Protein AF-A0A183FAI6-F1 (afdb_monomer)

Radius of gyration: 21.61 Å; Cα contacts (8 Å, |Δi|>4): 195; chains: 1; bounding box: 58×37×48 Å

Foldseek 3Di:
DVQVVLQVLFAGLFDDPQDDDDDVVLCPPDCLVVVLPDDDDDPLCCLANVLPSRNNSSLSSLLQQHGHHDDPPDDDDDDDDPDLLVVVVNCVNPLSNLLSSLVVCLVCVVSSVVRHVRDDVVSNVVSVVVNVCSVCVVVVVLLVLLVLCCQLVVNDSVVSNVVSVVLVVVLVVCVVPHDSVSNSVSCVVNVVVVVVSVVSSVVSLVVVCVVVDCPPPSNVVVCVVVVD

Structure (mmCIF, N/CA/C/O backbone):
data_AF-A0A183FAI6-F1
#
_entry.id   AF-A0A183FAI6-F1
#
loop_
_atom_site.group_PDB
_atom_site.id
_atom_site.type_symbol
_atom_site.label_atom_id
_atom_site.label_alt_id
_atom_site.label_comp_id
_atom_site.label_asym_id
_atom_site.label_entity_id
_atom_site.label_seq_id
_atom_site.pdbx_PDB_ins_code
_atom_site.Cartn_x
_atom_site.Cartn_y
_atom_site.Cartn_z
_atom_site.occupancy
_atom_site.B_iso_or_equiv
_atom_site.auth_seq_id
_atom_site.auth_comp_id
_atom_site.auth_asym_id
_atom_site.auth_atom_id
_atom_site.pdbx_PDB_model_num
ATOM 1 N N . LEU A 1 1 ? 5.530 -10.127 6.103 1.00 56.62 1 LEU A N 1
ATOM 2 C CA . LEU A 1 1 ? 6.103 -9.596 7.363 1.00 56.62 1 LEU A CA 1
ATOM 3 C C . LEU A 1 1 ? 5.261 -8.499 8.030 1.00 56.62 1 LEU A C 1
ATOM 5 O O . LEU A 1 1 ? 5.208 -8.491 9.248 1.00 56.62 1 LEU A O 1
ATOM 9 N N . GLN A 1 2 ? 4.587 -7.610 7.284 1.00 76.31 2 GLN A N 1
ATOM 10 C CA . GLN A 1 2 ? 3.906 -6.430 7.851 1.00 76.31 2 GLN A CA 1
ATOM 11 C C . GLN A 1 2 ? 2.947 -6.727 9.021 1.00 76.31 2 GLN A C 1
ATOM 13 O O . GLN A 1 2 ? 3.097 -6.125 10.075 1.00 76.31 2 GLN A O 1
ATOM 18 N N . LYS A 1 3 ? 2.015 -7.683 8.885 1.00 82.12 3 LYS A N 1
ATOM 19 C CA . LYS A 1 3 ? 1.045 -7.998 9.957 1.00 82.12 3 LYS A CA 1
ATOM 20 C C . LYS A 1 3 ? 1.702 -8.493 11.251 1.00 82.12 3 LYS A C 1
ATOM 22 O O . LYS A 1 3 ? 1.234 -8.170 12.335 1.00 82.12 3 LYS A O 1
ATOM 27 N N . ALA A 1 4 ? 2.797 -9.246 11.140 1.00 83.50 4 ALA A N 1
ATOM 28 C CA . ALA A 1 4 ? 3.558 -9.703 12.301 1.00 83.50 4 ALA A CA 1
ATOM 29 C C . ALA A 1 4 ? 4.261 -8.526 12.996 1.00 83.50 4 ALA A C 1
ATOM 31 O O . ALA A 1 4 ? 4.228 -8.425 14.216 1.00 83.50 4 ALA A O 1
ATOM 32 N N . THR A 1 5 ? 4.838 -7.598 12.225 1.00 85.56 5 THR A N 1
ATOM 33 C CA . THR A 1 5 ? 5.426 -6.362 12.764 1.00 85.56 5 THR A CA 1
ATOM 34 C C . THR A 1 5 ? 4.374 -5.488 13.450 1.00 85.56 5 THR A C 1
ATOM 36 O O . THR A 1 5 ? 4.584 -5.064 14.580 1.00 85.56 5 THR A O 1
ATOM 39 N N . GLU A 1 6 ? 3.224 -5.268 12.811 1.00 87.00 6 GLU A N 1
ATOM 40 C CA . GLU A 1 6 ? 2.093 -4.525 13.383 1.00 87.00 6 GLU A CA 1
ATOM 41 C C . GLU A 1 6 ? 1.623 -5.135 14.710 1.00 87.00 6 GLU A C 1
ATOM 43 O O . GLU A 1 6 ? 1.480 -4.426 15.705 1.00 87.00 6 GLU A O 1
ATOM 48 N N . HIS A 1 7 ? 1.476 -6.462 14.755 1.00 87.19 7 HIS A N 1
ATOM 49 C CA . HIS A 1 7 ? 1.102 -7.180 15.970 1.00 87.19 7 HIS A CA 1
ATOM 50 C C . HIS A 1 7 ? 2.115 -7.004 17.110 1.00 87.19 7 HIS A C 1
ATOM 52 O O . HIS A 1 7 ? 1.710 -6.809 18.255 1.00 87.19 7 HIS A O 1
ATOM 58 N N . MET A 1 8 ? 3.415 -7.034 16.800 1.00 87.19 8 MET A N 1
ATOM 59 C CA . MET A 1 8 ? 4.478 -6.826 17.790 1.00 87.19 8 MET A CA 1
ATOM 60 C C . MET A 1 8 ? 4.512 -5.394 18.337 1.00 87.19 8 MET A C 1
ATOM 62 O O . MET A 1 8 ? 4.866 -5.197 19.495 1.00 87.19 8 MET A O 1
ATOM 66 N N . ILE A 1 9 ? 4.172 -4.396 17.516 1.00 85.81 9 ILE A N 1
ATOM 67 C CA . ILE A 1 9 ? 4.213 -2.975 17.906 1.00 85.81 9 ILE A CA 1
ATOM 68 C C . ILE A 1 9 ? 2.908 -2.542 18.600 1.00 85.81 9 ILE A C 1
ATOM 70 O O . ILE A 1 9 ? 2.916 -1.582 19.371 1.00 85.81 9 ILE A O 1
ATOM 74 N N . GLY A 1 10 ? 1.794 -3.242 18.364 1.00 85.50 10 GLY A N 1
ATOM 75 C CA . GLY A 1 10 ? 0.554 -3.035 19.115 1.00 85.50 10 GLY A CA 1
ATOM 76 C C . GLY A 1 10 ? -0.630 -3.845 18.590 1.00 85.50 10 GLY A C 1
ATOM 77 O O . GLY A 1 10 ? -1.076 -4.810 19.222 1.00 85.50 10 GLY A O 1
ATOM 78 N N . CYS A 1 11 ? -1.135 -3.447 17.422 1.00 90.69 11 CYS A N 1
ATOM 79 C CA . CYS A 1 11 ? -2.347 -3.986 16.808 1.00 90.69 11 CYS A CA 1
ATOM 80 C C . CYS A 1 11 ? -2.163 -4.208 15.309 1.00 90.69 11 CYS A C 1
ATOM 82 O O . CYS A 1 11 ? -1.435 -3.477 14.649 1.00 90.69 11 CYS A O 1
ATOM 84 N N . VAL A 1 12 ? -2.890 -5.173 14.756 1.00 92.12 12 VAL A N 1
ATOM 85 C CA . VAL A 1 12 ? -2.986 -5.370 13.305 1.00 92.12 12 VAL A CA 1
ATOM 86 C C . VAL A 1 12 ? -4.024 -4.411 12.719 1.00 92.12 12 VAL A C 1
ATOM 88 O O . VAL A 1 12 ? -5.124 -4.286 13.253 1.00 92.12 12 VAL A O 1
ATOM 91 N N . MET A 1 13 ? -3.710 -3.766 11.591 1.00 89.50 13 MET A N 1
ATOM 92 C CA . MET A 1 13 ? -4.626 -2.811 10.935 1.00 89.50 13 MET A CA 1
ATOM 93 C C . MET A 1 13 ? -5.709 -3.474 10.077 1.00 89.50 13 MET A C 1
ATOM 95 O O . MET A 1 13 ? -6.649 -2.821 9.628 1.00 89.50 13 MET A O 1
ATOM 99 N N . CYS A 1 14 ? -5.552 -4.762 9.775 1.00 91.62 14 CYS A N 1
ATOM 100 C CA . CYS A 1 14 ? -6.435 -5.491 8.875 1.00 91.62 14 CYS A CA 1
ATOM 101 C C . CYS A 1 14 ? -6.473 -6.990 9.188 1.00 91.62 14 CYS A C 1
ATOM 103 O O . CYS A 1 14 ? -5.520 -7.737 8.914 1.00 91.62 14 CYS A O 1
ATOM 105 N N . SER A 1 15 ? -7.625 -7.436 9.667 1.00 90.25 15 SER A N 1
ATOM 106 C CA . SER A 1 15 ? -8.003 -8.845 9.728 1.00 90.25 15 SER A CA 1
ATOM 107 C C . SER A 1 15 ? -8.460 -9.283 8.333 1.00 90.25 15 SER A C 1
ATOM 109 O O . SER A 1 15 ? -9.269 -8.581 7.736 1.00 90.25 15 SER A O 1
ATOM 111 N N . PRO A 1 16 ? -7.910 -10.358 7.746 1.00 82.62 16 PRO A N 1
ATOM 112 C CA . PRO A 1 16 ? -8.318 -10.789 6.413 1.00 82.62 16 PRO A CA 1
ATOM 113 C C . PRO A 1 16 ? -9.709 -11.441 6.452 1.00 82.62 16 PRO A C 1
ATOM 115 O O . PRO A 1 16 ? -9.944 -12.317 7.286 1.00 82.62 16 PRO A O 1
ATOM 118 N N . GLY A 1 17 ? -10.597 -11.106 5.514 1.00 77.50 17 GLY A N 1
ATOM 119 C CA . GLY A 1 17 ? -11.948 -11.678 5.466 1.00 77.50 17 GLY A CA 1
ATOM 120 C C . GLY A 1 17 ? -12.002 -13.211 5.357 1.00 77.50 17 GLY A C 1
ATOM 121 O O . GLY A 1 17 ? -12.967 -13.828 5.793 1.00 77.50 17 GLY A O 1
ATOM 122 N N . CYS A 1 18 ? -10.952 -13.859 4.837 1.00 82.44 18 CYS A N 1
ATOM 123 C CA . CYS A 1 18 ? -10.914 -15.314 4.653 1.00 82.44 18 CYS A CA 1
ATOM 124 C C . CYS A 1 18 ? -10.751 -16.120 5.953 1.00 82.44 18 CYS A C 1
ATOM 126 O O . CYS A 1 18 ? -11.188 -17.266 6.005 1.00 82.44 18 CYS A O 1
ATOM 128 N N . PHE A 1 19 ? -10.097 -15.564 6.979 1.00 89.56 19 PHE A N 1
ATOM 129 C CA . PHE A 1 19 ? -9.882 -16.264 8.246 1.00 89.56 19 PHE A CA 1
ATOM 130 C C . PHE A 1 19 ? -9.631 -15.279 9.385 1.00 89.56 19 PHE A C 1
ATOM 132 O O . PHE A 1 19 ? -8.504 -14.847 9.625 1.00 89.56 19 PHE A O 1
ATOM 139 N N . SER A 1 20 ? -10.716 -14.907 10.062 1.00 92.69 20 SER A N 1
ATOM 140 C CA . SER A 1 20 ? -10.717 -13.992 11.202 1.00 92.69 20 SER A CA 1
ATOM 141 C C . SER A 1 20 ? -11.815 -14.385 12.186 1.00 92.69 20 SER A C 1
ATOM 143 O O . SER A 1 20 ? -12.906 -14.777 11.773 1.00 92.69 20 SER A O 1
ATOM 145 N N . LEU A 1 21 ? -11.546 -14.259 13.487 1.00 93.25 21 LEU A N 1
ATOM 146 C CA . LEU A 1 21 ? -12.529 -14.485 14.547 1.00 93.25 21 LEU A CA 1
ATOM 147 C C . LEU A 1 21 ? -12.744 -13.185 15.321 1.00 93.25 21 LEU A C 1
ATOM 149 O O . LEU A 1 21 ? -11.807 -12.634 15.894 1.00 93.25 21 LEU A O 1
ATOM 153 N N . PHE A 1 22 ? -13.992 -12.727 15.376 1.00 94.06 22 PHE A N 1
ATOM 154 C CA . PHE A 1 22 ? -14.378 -11.538 16.128 1.00 94.06 22 PHE A CA 1
ATOM 155 C C . PHE A 1 22 ? -15.289 -11.918 17.289 1.00 94.06 22 PHE A C 1
ATOM 157 O O . PHE A 1 22 ? -16.209 -12.723 17.147 1.00 94.06 22 PHE A O 1
ATOM 164 N N . ARG A 1 23 ? -15.067 -11.304 18.452 1.00 95.44 23 ARG A N 1
ATOM 165 C CA . ARG A 1 23 ? -15.976 -11.442 19.591 1.00 95.44 23 ARG A CA 1
ATOM 166 C C . ARG A 1 23 ? -17.258 -10.663 19.299 1.00 95.44 23 ARG A C 1
ATOM 168 O O . ARG A 1 23 ? -17.195 -9.454 19.098 1.00 95.44 23 ARG A O 1
ATOM 175 N N . SER A 1 24 ? -18.416 -11.320 19.365 1.00 95.06 24 SER A N 1
ATOM 176 C CA . SER A 1 24 ? -19.715 -10.682 19.090 1.00 95.06 24 SER A CA 1
ATOM 177 C C . SER A 1 24 ? -19.963 -9.439 19.946 1.00 95.06 24 SER A C 1
ATOM 179 O O . SER A 1 24 ? -20.454 -8.443 19.432 1.00 95.06 24 SER A O 1
ATOM 181 N N . T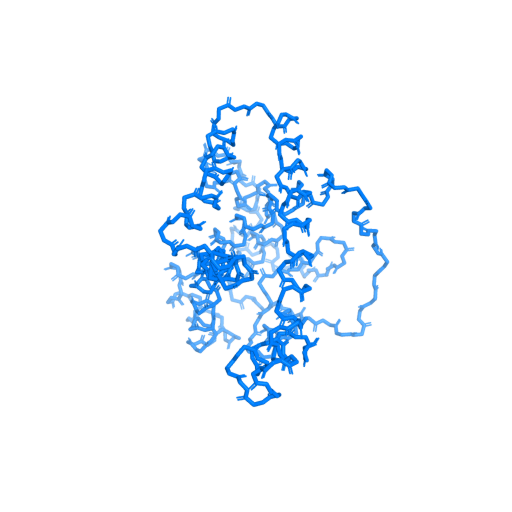YR A 1 25 ? -19.542 -9.456 21.216 1.00 95.44 25 TYR A N 1
ATOM 182 C CA . TYR A 1 25 ? -19.619 -8.289 22.101 1.00 95.44 25 TYR A CA 1
ATOM 183 C C . TYR A 1 25 ? -18.895 -7.056 21.531 1.00 95.44 25 TYR A C 1
ATOM 185 O O . TYR A 1 25 ? -19.442 -5.965 21.579 1.00 95.44 25 TYR A O 1
ATOM 193 N N . ALA A 1 26 ? -17.712 -7.228 20.930 1.00 95.12 26 ALA A N 1
ATOM 194 C CA . ALA A 1 26 ? -16.959 -6.115 20.346 1.00 95.12 26 ALA A CA 1
ATOM 195 C C . ALA A 1 26 ? -17.630 -5.559 19.079 1.00 95.12 26 ALA A C 1
ATOM 197 O O . ALA A 1 26 ? -17.589 -4.360 18.825 1.00 95.12 26 ALA A O 1
ATOM 198 N N . LEU A 1 27 ? -18.290 -6.421 18.297 1.00 95.19 27 LEU A N 1
ATOM 199 C CA . LEU A 1 27 ? -19.069 -5.998 17.128 1.00 95.19 27 LEU A CA 1
ATOM 200 C C . LEU A 1 27 ? -20.352 -5.253 17.527 1.00 95.19 27 LEU A C 1
ATOM 202 O O . LEU A 1 27 ? -20.782 -4.334 16.829 1.00 95.19 27 LEU A O 1
ATOM 206 N N . MET A 1 28 ? -20.965 -5.654 18.643 1.00 94.69 28 MET A N 1
ATOM 207 C CA . MET A 1 28 ? -22.172 -5.034 19.197 1.00 94.69 28 MET A CA 1
ATOM 208 C C . MET A 1 28 ? -21.890 -3.772 20.019 1.00 94.69 28 MET A C 1
ATOM 210 O O . MET A 1 28 ? -22.841 -3.124 20.452 1.00 94.69 28 MET A O 1
ATOM 214 N N . ASP A 1 29 ? -20.620 -3.414 20.216 1.00 93.88 29 ASP A N 1
ATOM 215 C CA . ASP A 1 29 ? -20.245 -2.175 20.884 1.00 93.88 29 ASP A CA 1
ATOM 216 C C . ASP A 1 29 ? -20.754 -0.952 20.102 1.00 93.88 29 ASP A C 1
ATOM 218 O O . ASP A 1 29 ? -21.040 -0.989 18.895 1.00 93.88 29 ASP A O 1
ATOM 222 N N . ASP A 1 30 ? -20.878 0.155 20.819 1.00 90.06 30 ASP A N 1
ATOM 223 C CA . ASP A 1 30 ? -21.485 1.392 20.389 1.00 90.06 30 ASP A CA 1
ATOM 224 C C . ASP A 1 30 ? -20.999 1.808 19.001 1.00 90.06 30 ASP A C 1
ATOM 226 O O . ASP A 1 30 ? -19.823 2.053 18.745 1.00 90.06 30 ASP A O 1
ATOM 230 N N . ASN A 1 31 ? -21.947 1.955 18.082 1.00 88.44 31 ASN A N 1
ATOM 231 C CA . ASN A 1 31 ? -21.715 2.405 16.713 1.00 88.44 31 ASN A CA 1
ATOM 232 C C . ASN A 1 31 ? -20.731 1.574 15.860 1.00 88.44 31 ASN A C 1
ATOM 234 O O . ASN A 1 31 ? -20.489 2.000 14.735 1.00 88.44 31 ASN A O 1
ATOM 238 N N . VAL A 1 32 ? -20.202 0.423 16.301 1.00 94.81 32 VAL A N 1
ATOM 239 C CA . VAL A 1 32 ? -19.304 -0.401 15.461 1.00 94.81 32 VAL A CA 1
ATOM 240 C C . VAL A 1 32 ? -20.080 -0.950 14.270 1.00 94.81 32 VAL A C 1
ATOM 242 O O . VAL A 1 32 ? -19.895 -0.496 13.143 1.00 94.81 32 VAL A O 1
ATOM 245 N N . THR A 1 33 ? -21.037 -1.847 14.519 1.00 94.31 33 THR A N 1
ATOM 246 C CA . THR A 1 33 ? -21.850 -2.433 13.440 1.00 94.31 33 THR A CA 1
ATOM 247 C C . THR A 1 33 ? -22.696 -1.375 12.724 1.00 94.31 33 THR A C 1
ATOM 249 O O . THR A 1 33 ? -22.877 -1.450 11.514 1.00 94.31 33 THR A O 1
ATOM 252 N N . ARG A 1 34 ? -23.170 -0.341 13.439 1.00 93.94 34 ARG A N 1
ATOM 253 C CA . ARG A 1 34 ? -23.965 0.745 12.838 1.00 93.94 34 ARG A CA 1
ATOM 254 C C . ARG A 1 34 ? -23.175 1.526 11.785 1.00 93.94 34 ARG A C 1
ATOM 256 O O . ARG A 1 34 ? -23.722 1.772 10.721 1.00 93.94 34 ARG A O 1
ATOM 263 N N . LYS A 1 35 ? -21.923 1.907 12.076 1.00 93.62 35 LYS A N 1
ATOM 264 C CA . LYS A 1 35 ? -21.054 2.607 11.115 1.00 93.62 35 LYS A CA 1
ATOM 265 C C . LYS A 1 35 ? -20.540 1.680 10.022 1.00 93.62 35 LYS A C 1
ATOM 267 O O . LYS A 1 35 ? -20.396 2.106 8.885 1.00 93.62 35 LYS A O 1
ATOM 272 N N . TYR A 1 36 ? -20.261 0.424 10.363 1.00 94.81 36 TYR A N 1
ATOM 273 C CA . TYR A 1 36 ? -19.858 -0.575 9.380 1.00 94.81 36 TYR A CA 1
ATOM 274 C C . TYR A 1 36 ? -20.951 -0.811 8.326 1.00 94.81 36 TYR A C 1
ATOM 276 O O . TYR A 1 36 ? -20.644 -0.935 7.149 1.00 94.81 36 TYR A O 1
ATOM 284 N N . ALA A 1 37 ? -22.223 -0.805 8.738 1.00 94.12 37 ALA A N 1
ATOM 285 C CA . ALA A 1 37 ? -23.380 -0.959 7.856 1.00 94.12 37 ALA A CA 1
ATOM 286 C C . ALA A 1 37 ? -23.871 0.358 7.216 1.00 94.12 37 ALA A C 1
ATOM 288 O O . ALA A 1 37 ? -24.936 0.370 6.590 1.00 94.12 37 ALA A O 1
ATOM 289 N N . SER A 1 38 ? -23.146 1.468 7.391 1.00 94.25 38 SER A N 1
ATOM 290 C CA . SER A 1 38 ? -23.464 2.726 6.711 1.00 94.25 38 SER A CA 1
ATOM 291 C C . SER A 1 38 ? -23.343 2.562 5.199 1.00 94.25 38 SER A C 1
ATOM 293 O O . SER A 1 38 ? -22.467 1.857 4.705 1.00 94.25 38 SER A O 1
ATOM 295 N N . LYS A 1 39 ? -24.218 3.237 4.454 1.00 94.44 39 LYS A N 1
ATOM 296 C CA . LYS A 1 39 ? -24.116 3.284 2.995 1.00 94.44 39 LYS A CA 1
ATOM 297 C C . LYS A 1 39 ? -23.029 4.269 2.586 1.00 94.44 39 LYS A C 1
ATOM 299 O O . LYS A 1 39 ? -22.906 5.324 3.201 1.00 94.44 39 LYS A O 1
ATOM 304 N N . SER A 1 40 ? -22.293 3.929 1.535 1.00 95.19 40 SER A N 1
ATOM 305 C CA . SER A 1 40 ? -21.335 4.833 0.908 1.00 95.19 40 SER A CA 1
ATOM 306 C C . SER A 1 40 ? -22.064 5.961 0.184 1.00 95.19 40 SER A C 1
ATOM 308 O O . SER A 1 40 ? -22.832 5.702 -0.747 1.00 95.19 40 SER A O 1
ATOM 310 N N . GLU A 1 41 ? -21.831 7.205 0.595 1.00 94.38 41 GLU A N 1
ATOM 311 C CA . GLU A 1 41 ? -22.431 8.386 -0.037 1.00 94.38 41 GLU A CA 1
ATOM 312 C C . GLU A 1 41 ? -21.353 9.278 -0.658 1.00 94.38 41 GLU A C 1
ATOM 314 O O . GLU A 1 41 ? -21.520 9.767 -1.780 1.00 94.38 41 GLU A O 1
ATOM 319 N N . GLU A 1 42 ? -20.209 9.419 0.012 1.00 94.12 42 GLU A N 1
ATOM 320 C CA . GLU A 1 42 ? -19.079 10.213 -0.458 1.00 94.12 42 GLU A CA 1
ATOM 321 C C . GLU A 1 42 ? -17.999 9.361 -1.148 1.00 94.12 42 GLU A C 1
ATOM 323 O O . GLU A 1 42 ? -17.850 8.174 -0.856 1.00 94.12 42 GLU A O 1
ATOM 328 N N . PRO A 1 43 ? -17.162 9.946 -2.032 1.00 91.12 43 PRO A N 1
ATOM 329 C CA . PRO A 1 43 ? -16.086 9.219 -2.714 1.00 91.12 43 PRO A CA 1
ATOM 330 C C . PRO A 1 43 ? -15.128 8.460 -1.784 1.00 91.12 43 PRO A C 1
ATOM 332 O O . PRO A 1 43 ? -14.620 7.402 -2.157 1.00 91.12 43 PRO A O 1
ATOM 335 N N . LEU A 1 44 ? -14.866 8.996 -0.586 1.00 91.12 44 LEU A N 1
ATOM 336 C CA . LEU A 1 44 ? -14.013 8.344 0.407 1.00 91.12 44 LEU A CA 1
ATOM 337 C C . LEU A 1 44 ? -14.680 7.091 0.989 1.00 91.12 44 LEU A C 1
ATOM 339 O O . LEU A 1 44 ? -13.996 6.089 1.196 1.00 91.12 44 LEU A O 1
ATOM 343 N N . ASP A 1 45 ? -16.000 7.120 1.172 1.00 93.31 45 ASP A N 1
ATOM 344 C CA . ASP A 1 45 ? -16.772 5.994 1.695 1.00 93.31 45 ASP A CA 1
ATOM 345 C C . ASP A 1 45 ? -16.683 4.799 0.748 1.00 93.31 45 ASP A C 1
ATOM 347 O O . ASP A 1 45 ? -16.391 3.693 1.183 1.00 93.31 45 ASP A O 1
ATOM 351 N N . TYR A 1 46 ? -16.790 5.011 -0.567 1.00 93.25 46 TYR A N 1
ATOM 352 C CA . TYR A 1 46 ? -16.618 3.923 -1.540 1.00 93.25 46 TYR A CA 1
ATOM 353 C C . TYR A 1 46 ? -15.229 3.267 -1.454 1.00 93.25 46 TYR A C 1
ATOM 355 O O . TYR A 1 46 ? -15.076 2.069 -1.693 1.00 93.25 46 TYR A O 1
ATOM 363 N N . ILE A 1 47 ? -14.189 4.034 -1.110 1.00 93.38 47 ILE A N 1
ATOM 364 C CA . ILE A 1 47 ? -12.831 3.502 -0.931 1.00 93.38 47 ILE A CA 1
ATOM 365 C C . ILE A 1 47 ? -12.711 2.743 0.396 1.00 93.38 47 ILE A C 1
ATOM 367 O O . ILE A 1 47 ? -12.028 1.719 0.466 1.00 93.38 47 ILE A O 1
ATOM 371 N N . GLN A 1 48 ? -13.331 3.250 1.458 1.00 91.69 48 GLN A N 1
ATOM 372 C CA . GLN A 1 48 ? -13.165 2.716 2.804 1.00 91.69 48 GLN A CA 1
ATOM 373 C C . GLN A 1 48 ? -14.154 1.589 3.115 1.00 91.69 48 GLN A C 1
ATOM 375 O O . GLN A 1 48 ? -13.724 0.532 3.571 1.00 91.69 48 GLN A O 1
ATOM 380 N N . TYR A 1 49 ? -15.442 1.801 2.856 1.00 93.31 49 TYR A N 1
ATOM 381 C CA . TYR A 1 49 ? -16.542 0.915 3.234 1.00 93.31 49 TYR A CA 1
ATOM 382 C C . TYR A 1 49 ? -16.703 -0.222 2.226 1.00 93.31 49 TYR A C 1
ATOM 384 O O . TYR A 1 49 ? -16.780 -1.370 2.642 1.00 93.31 49 TYR A O 1
ATOM 392 N N . ASP A 1 50 ? -16.663 0.072 0.920 1.00 91.38 50 ASP A N 1
ATOM 393 C CA . ASP A 1 50 ? -16.944 -0.940 -0.114 1.00 91.38 50 ASP A CA 1
ATOM 394 C C . ASP A 1 50 ? -15.693 -1.660 -0.632 1.00 91.38 50 ASP A C 1
ATOM 396 O O . ASP A 1 50 ? -15.730 -2.841 -0.966 1.00 91.38 50 ASP A O 1
ATOM 400 N N . GLN A 1 51 ? -14.568 -0.952 -0.777 1.00 91.19 51 GLN A N 1
ATOM 401 C CA . GLN A 1 51 ? -13.325 -1.550 -1.292 1.00 91.19 51 GLN A CA 1
ATOM 402 C C . GLN A 1 51 ? -12.405 -2.095 -0.195 1.00 91.19 51 GLN A C 1
ATOM 404 O O . GLN A 1 51 ? -11.425 -2.787 -0.500 1.00 91.19 51 GLN A O 1
ATOM 409 N N . GLY A 1 52 ? -12.681 -1.737 1.056 1.00 90.75 52 GLY A N 1
ATOM 410 C CA . GLY A 1 52 ? -11.813 -1.961 2.198 1.00 90.75 52 GLY A CA 1
ATOM 411 C C . GLY A 1 52 ? -12.552 -2.404 3.447 1.00 90.75 52 GLY A C 1
ATOM 412 O O . GLY A 1 52 ? -12.066 -2.077 4.530 1.00 90.75 52 GLY A O 1
ATOM 413 N N . GLU A 1 53 ? -13.670 -3.128 3.322 1.00 93.00 53 GLU A N 1
ATOM 414 C CA . GLU A 1 53 ? -14.571 -3.416 4.442 1.00 93.00 53 GLU A CA 1
ATOM 415 C C . GLU A 1 53 ? -13.844 -4.060 5.636 1.00 93.00 53 GLU A C 1
ATOM 417 O O . GLU A 1 53 ? -14.039 -3.660 6.783 1.00 93.00 53 GLU A O 1
ATOM 422 N N . ASP A 1 54 ? -12.915 -4.978 5.362 1.00 92.94 54 ASP A N 1
ATOM 423 C CA . ASP A 1 54 ? -12.073 -5.645 6.361 1.00 92.94 54 ASP A CA 1
ATOM 424 C C . ASP A 1 54 ? -11.246 -4.650 7.190 1.00 92.94 54 ASP A C 1
ATOM 426 O O . ASP A 1 54 ? -11.150 -4.739 8.419 1.00 92.94 54 ASP A O 1
ATOM 430 N N . ARG A 1 55 ? -10.619 -3.684 6.504 1.00 93.81 55 ARG A N 1
ATOM 431 C CA . ARG A 1 55 ? -9.824 -2.626 7.139 1.00 93.81 55 ARG A CA 1
ATOM 432 C C . ARG A 1 55 ? -10.727 -1.674 7.893 1.00 93.81 55 ARG A C 1
ATOM 434 O O . ARG A 1 55 ? -10.387 -1.296 9.006 1.00 93.81 55 ARG A O 1
ATOM 441 N N . TRP A 1 56 ? -11.868 -1.322 7.308 1.00 94.75 56 TRP A N 1
ATOM 442 C CA . TRP A 1 56 ? -12.823 -0.417 7.927 1.00 94.75 56 TRP A CA 1
ATOM 443 C C . TRP A 1 56 ? -13.330 -0.955 9.262 1.00 94.75 56 TRP A C 1
ATOM 445 O O . TRP A 1 56 ? -13.253 -0.258 10.274 1.00 94.75 56 TRP A O 1
ATOM 455 N N . LEU A 1 57 ? -13.744 -2.224 9.297 1.00 95.44 57 LEU A N 1
ATOM 456 C CA . LEU A 1 57 ? -14.164 -2.874 10.533 1.00 95.44 57 LEU A CA 1
ATOM 457 C C . LEU A 1 57 ? -13.048 -2.872 11.584 1.00 95.44 57 LEU A C 1
ATOM 459 O O . LEU A 1 57 ? -13.297 -2.562 12.749 1.00 95.44 57 LEU A O 1
ATOM 463 N N . CYS A 1 58 ? -11.811 -3.176 11.183 1.00 95.06 58 CYS A N 1
ATOM 464 C CA . CYS A 1 58 ? -10.674 -3.135 12.100 1.00 95.06 58 CYS A CA 1
ATOM 465 C C . CYS A 1 58 ? -10.441 -1.718 12.633 1.00 95.06 58 CYS A C 1
ATOM 467 O O . CYS A 1 58 ? -10.328 -1.553 13.842 1.00 95.06 58 CYS A O 1
ATOM 469 N N . THR A 1 59 ? -10.448 -0.692 11.781 1.00 95.00 59 THR A N 1
ATOM 470 C CA . THR A 1 59 ? -10.311 0.714 12.195 1.00 95.00 59 THR A CA 1
ATOM 471 C C . THR A 1 59 ? -11.361 1.098 13.239 1.00 95.00 59 THR A C 1
ATOM 473 O O . THR A 1 59 ? -11.007 1.658 14.277 1.00 95.00 59 THR A O 1
ATOM 476 N N . LEU A 1 60 ? -12.629 0.723 13.029 1.00 95.56 60 LEU A N 1
ATOM 477 C CA . LEU A 1 60 ? -13.712 0.968 13.989 1.00 95.56 60 LEU A CA 1
ATOM 478 C C . LEU A 1 60 ? -13.472 0.279 15.339 1.00 95.56 60 LEU A C 1
ATOM 480 O O . LEU A 1 60 ? -13.698 0.880 16.389 1.00 95.56 60 LEU A O 1
ATOM 484 N N . LEU A 1 61 ? -12.994 -0.968 15.325 1.00 95.81 61 LEU A N 1
ATOM 485 C CA . LEU A 1 61 ? -12.651 -1.709 16.541 1.00 95.81 61 LEU A CA 1
ATOM 486 C C . LEU A 1 61 ? -11.472 -1.063 17.283 1.00 95.81 61 LEU A C 1
ATOM 488 O O . LEU A 1 61 ? -11.536 -0.895 18.502 1.00 95.81 61 LEU A O 1
ATOM 492 N N . LEU A 1 62 ? -10.431 -0.638 16.560 1.00 94.94 62 LEU A N 1
ATOM 493 C CA . LEU A 1 62 ? -9.277 0.049 17.145 1.00 94.94 62 LEU A CA 1
ATOM 494 C C . LEU A 1 62 ? -9.688 1.383 17.789 1.00 94.94 62 LEU A C 1
ATOM 496 O O . LEU A 1 62 ? -9.266 1.664 18.913 1.00 94.94 62 LEU A O 1
ATOM 500 N N . GLN A 1 63 ? -10.558 2.159 17.128 1.00 94.50 63 GLN A N 1
ATOM 501 C CA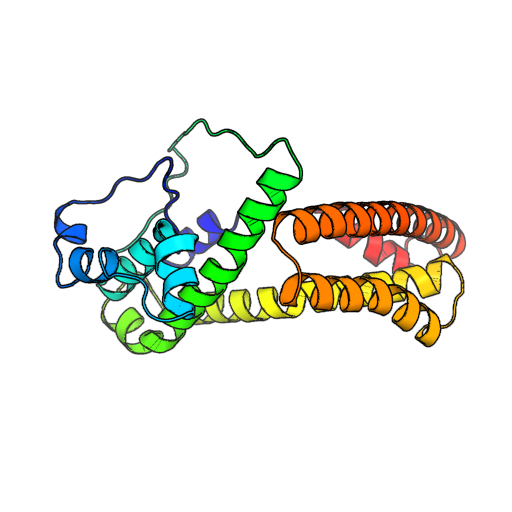 . GLN A 1 63 ? -11.145 3.408 17.644 1.00 94.50 63 GLN A CA 1
ATOM 502 C C . GLN A 1 63 ? -12.036 3.200 18.878 1.00 94.50 63 GLN A C 1
ATOM 504 O O . GLN A 1 63 ? -12.261 4.141 19.640 1.00 94.50 63 GLN A O 1
ATOM 509 N N . ARG A 1 64 ? -12.530 1.976 19.096 1.00 94.62 64 ARG A N 1
ATOM 510 C CA . ARG A 1 64 ? -13.311 1.583 20.279 1.00 94.62 64 ARG A CA 1
ATOM 511 C C . ARG A 1 64 ? -12.483 0.976 21.40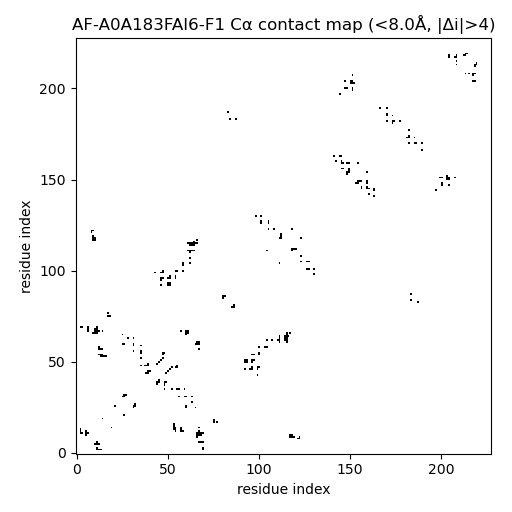5 1.00 94.62 64 ARG A C 1
ATOM 513 O O . ARG A 1 64 ? -13.040 0.640 22.441 1.00 94.62 64 ARG A O 1
ATOM 520 N N . GLY A 1 65 ? -11.167 0.876 21.235 1.00 94.88 65 GLY A N 1
ATOM 521 C CA . GLY A 1 65 ? -10.274 0.347 22.266 1.00 94.88 65 GLY A CA 1
ATOM 522 C C . GLY A 1 65 ? -10.006 -1.153 22.165 1.00 94.88 65 GLY A C 1
ATOM 523 O O . GLY A 1 65 ? -9.302 -1.700 23.008 1.00 94.88 65 GLY A O 1
ATOM 524 N N . TYR A 1 66 ? -10.519 -1.836 21.138 1.00 95.44 66 TYR A N 1
ATOM 525 C CA . TYR A 1 66 ? -10.258 -3.260 20.957 1.00 95.44 66 TYR A CA 1
ATOM 526 C C . TYR A 1 66 ? -8.898 -3.508 20.314 1.00 95.44 66 TYR A C 1
ATOM 528 O O . TYR A 1 66 ? -8.441 -2.761 19.446 1.00 95.44 66 TYR A O 1
ATOM 536 N N . ARG A 1 67 ? -8.264 -4.608 20.716 1.00 93.94 67 ARG A N 1
ATOM 537 C CA . ARG A 1 67 ? -7.028 -5.102 20.114 1.00 93.94 67 ARG A CA 1
ATOM 538 C C . ARG A 1 67 ? -7.345 -6.099 19.006 1.00 93.94 67 ARG A C 1
ATOM 540 O O . ARG A 1 67 ? -8.175 -6.987 19.188 1.00 93.94 67 ARG A O 1
ATOM 547 N N . VAL A 1 68 ? -6.645 -5.972 17.884 1.00 94.06 68 VAL A N 1
ATOM 548 C CA . VAL A 1 68 ? -6.670 -6.946 16.787 1.00 94.06 68 VAL A CA 1
ATOM 549 C C . VAL A 1 68 ? -5.314 -7.640 16.732 1.00 94.06 68 VAL A C 1
ATOM 551 O O . VAL A 1 68 ? -4.275 -6.979 16.639 1.00 94.06 68 VAL A O 1
ATOM 554 N N . GLU A 1 69 ? -5.316 -8.969 16.803 1.00 91.69 69 GLU A N 1
ATOM 555 C CA . GLU A 1 69 ? -4.107 -9.780 16.953 1.00 91.69 69 GLU A CA 1
ATOM 556 C C . GLU A 1 69 ? -3.845 -10.682 15.746 1.00 91.69 69 GLU A C 1
ATOM 558 O O . GLU A 1 69 ? -4.766 -11.168 15.093 1.00 91.69 69 GLU A O 1
ATOM 563 N N . TYR A 1 70 ? -2.563 -10.919 15.467 1.00 91.94 70 TYR A N 1
ATOM 564 C CA . TYR A 1 70 ? -2.122 -11.894 14.478 1.00 91.94 70 TYR A CA 1
ATOM 565 C C . TYR A 1 70 ? -1.781 -13.210 15.184 1.00 91.94 70 TYR A C 1
ATOM 567 O O . TYR A 1 70 ? -0.912 -13.234 16.052 1.00 91.94 70 TYR A O 1
ATOM 575 N N . CYS A 1 71 ? -2.420 -14.310 14.783 1.00 90.50 71 CYS A N 1
ATOM 576 C CA . CYS A 1 71 ? -2.102 -15.644 15.287 1.00 90.50 71 CYS A CA 1
ATOM 577 C C . CYS A 1 71 ? -1.235 -16.402 14.274 1.00 90.50 71 CYS A C 1
ATOM 579 O O . CYS A 1 71 ? -1.710 -16.804 13.215 1.00 90.50 71 CYS A O 1
ATOM 581 N N . ALA A 1 72 ? 0.040 -16.628 14.600 1.00 88.81 72 ALA A N 1
ATOM 582 C CA . ALA A 1 72 ? 0.962 -17.344 13.713 1.00 88.81 72 ALA A CA 1
ATOM 583 C C . ALA A 1 72 ? 0.632 -18.840 13.552 1.00 88.81 72 ALA A C 1
ATOM 585 O O . ALA A 1 72 ? 1.049 -19.438 12.570 1.00 88.81 72 ALA A O 1
ATOM 586 N N . ALA A 1 73 ? -0.107 -19.428 14.499 1.00 90.50 73 ALA A N 1
ATOM 587 C CA . ALA A 1 73 ? -0.557 -20.822 14.453 1.00 90.50 73 ALA A CA 1
ATOM 588 C C . ALA A 1 73 ? -1.880 -21.007 13.682 1.00 90.50 73 ALA A C 1
ATOM 590 O O . ALA A 1 73 ? -2.458 -22.090 13.695 1.00 90.50 73 ALA A O 1
ATOM 591 N N . SER A 1 74 ? -2.411 -19.933 13.095 1.00 88.06 74 SER A N 1
ATOM 592 C CA . SER A 1 74 ? -3.673 -19.954 12.364 1.00 88.06 74 SER A CA 1
ATOM 593 C C . SER A 1 74 ? -3.400 -20.201 10.877 1.00 88.06 74 SER A C 1
ATOM 595 O O . SER A 1 74 ? -2.692 -19.424 10.240 1.00 88.06 74 SER A O 1
ATOM 597 N N . ASP A 1 75 ? -3.962 -21.285 10.335 1.00 87.62 75 ASP A N 1
ATOM 598 C CA . ASP A 1 75 ? -3.752 -21.712 8.950 1.00 87.62 75 ASP A CA 1
ATOM 599 C C . ASP A 1 75 ? -5.037 -21.583 8.127 1.00 87.62 75 ASP A C 1
ATOM 601 O O . ASP A 1 75 ? -6.112 -22.014 8.545 1.00 87.62 75 ASP A O 1
ATOM 605 N N . ALA A 1 76 ? -4.917 -21.018 6.925 1.00 89.06 76 ALA A N 1
ATOM 606 C CA . ALA A 1 76 ? -6.010 -20.915 5.966 1.00 89.06 76 ALA A CA 1
ATOM 607 C C . ALA A 1 76 ? -5.507 -21.150 4.539 1.00 89.06 76 ALA A C 1
ATOM 609 O O . ALA A 1 76 ? -4.501 -20.576 4.117 1.00 89.06 76 ALA A O 1
ATOM 610 N N . LEU A 1 77 ? -6.242 -21.958 3.776 1.00 89.69 77 LEU A N 1
ATOM 611 C CA . LEU A 1 77 ? -6.007 -22.132 2.347 1.00 89.69 77 LEU A CA 1
ATOM 612 C C . LEU A 1 77 ? -6.742 -21.030 1.578 1.00 89.69 77 LEU A C 1
ATOM 614 O O . LEU A 1 77 ? -7.959 -20.895 1.689 1.00 89.69 77 LEU A O 1
ATOM 618 N N . THR A 1 78 ? -6.008 -20.256 0.783 1.00 89.25 78 THR A N 1
ATOM 619 C CA . THR A 1 78 ? -6.576 -19.230 -0.101 1.00 89.25 78 THR A CA 1
ATOM 620 C C . THR A 1 78 ? -5.936 -19.316 -1.479 1.00 89.25 78 THR A C 1
ATOM 622 O O . THR A 1 78 ? -4.798 -19.765 -1.613 1.00 89.25 78 THR A O 1
ATOM 625 N N . PHE A 1 79 ? -6.670 -18.889 -2.505 1.00 89.19 79 PHE A N 1
ATOM 626 C CA . PHE A 1 79 ? -6.175 -18.857 -3.877 1.00 89.19 79 PHE A CA 1
ATOM 627 C C . PHE A 1 79 ? -5.609 -17.473 -4.187 1.00 89.19 79 PHE A C 1
ATOM 629 O O . PHE A 1 79 ? -6.288 -16.455 -4.020 1.00 89.19 79 PHE A O 1
ATOM 636 N N . ALA A 1 80 ? -4.347 -17.434 -4.607 1.00 90.06 80 ALA A N 1
ATOM 637 C CA . ALA A 1 80 ? -3.732 -16.215 -5.107 1.00 90.06 80 ALA A CA 1
ATOM 638 C C . ALA A 1 80 ? -4.255 -15.912 -6.523 1.00 90.06 80 ALA A C 1
ATOM 640 O O . ALA A 1 80 ? -4.574 -16.845 -7.256 1.00 90.06 80 ALA A O 1
ATOM 641 N N . PRO A 1 81 ? -4.338 -14.632 -6.926 1.00 92.69 81 PRO A N 1
ATOM 642 C CA . PRO A 1 81 ? -4.696 -14.291 -8.297 1.00 92.69 81 PRO A CA 1
ATOM 643 C C . PRO A 1 81 ? -3.667 -14.876 -9.273 1.00 92.69 81 PRO A C 1
ATOM 645 O O . PRO A 1 81 ? -2.472 -14.605 -9.145 1.00 92.69 81 PRO A O 1
ATOM 648 N N . GLU A 1 82 ? -4.138 -15.644 -10.253 1.00 93.50 82 GLU A N 1
ATOM 649 C CA . GLU A 1 82 ? -3.286 -16.272 -11.276 1.00 93.50 82 GLU A CA 1
ATOM 650 C C . GLU A 1 82 ? -3.173 -15.398 -12.535 1.00 93.50 82 GLU A C 1
ATOM 652 O O . GLU A 1 82 ? -2.164 -15.418 -13.240 1.00 93.50 82 GLU A O 1
ATOM 657 N N . GLY A 1 83 ? -4.199 -14.585 -12.808 1.00 92.81 83 GLY A N 1
ATOM 658 C CA . GLY A 1 83 ? -4.245 -13.673 -13.948 1.00 92.81 83 GLY A CA 1
ATOM 659 C C . GLY A 1 83 ? -3.869 -12.232 -13.597 1.00 92.81 83 GLY A C 1
ATOM 660 O O . GLY A 1 83 ? -4.168 -11.728 -12.511 1.00 92.81 83 GLY A O 1
ATOM 661 N N . PHE A 1 84 ? -3.303 -11.505 -14.570 1.00 90.62 84 PHE A N 1
ATOM 662 C CA . PHE A 1 84 ? -2.965 -10.085 -14.400 1.00 90.62 84 PHE A CA 1
ATOM 663 C C . PHE A 1 84 ? -4.182 -9.234 -14.013 1.00 90.62 84 PHE A C 1
ATOM 665 O O . PHE A 1 84 ? -4.076 -8.359 -13.160 1.00 90.62 84 PHE A O 1
ATOM 672 N N . ASN A 1 85 ? -5.345 -9.483 -14.623 1.00 92.06 85 ASN A N 1
ATOM 673 C CA . ASN A 1 85 ? -6.545 -8.678 -14.377 1.00 92.06 85 ASN A CA 1
ATOM 674 C C . ASN A 1 85 ? -7.032 -8.794 -12.932 1.00 92.06 85 ASN A C 1
ATOM 676 O O . ASN A 1 85 ? -7.362 -7.785 -12.309 1.00 92.06 85 ASN A O 1
ATOM 680 N N . GLU A 1 86 ? -7.055 -10.010 -12.390 1.00 92.12 86 GLU A N 1
ATOM 681 C CA . GLU A 1 86 ? -7.437 -10.257 -10.999 1.00 92.12 86 GLU A CA 1
ATOM 682 C C . GLU A 1 86 ? -6.438 -9.612 -10.043 1.00 92.12 86 GLU A C 1
ATOM 684 O O . GLU A 1 86 ? -6.831 -8.872 -9.138 1.00 92.12 86 GLU A O 1
ATOM 689 N N . PHE A 1 87 ? -5.143 -9.816 -10.302 1.00 92.56 87 PHE A N 1
ATOM 690 C CA . PHE A 1 87 ? -4.069 -9.214 -9.524 1.00 92.56 87 PHE A CA 1
ATOM 691 C C . PHE A 1 87 ? -4.164 -7.682 -9.511 1.00 92.56 87 PHE A C 1
ATOM 693 O O . PHE A 1 87 ? -4.138 -7.055 -8.449 1.00 92.56 87 PHE A O 1
ATOM 700 N N . PHE A 1 88 ? -4.324 -7.061 -10.680 1.00 91.81 88 PHE A N 1
ATOM 701 C CA . PHE A 1 88 ? -4.393 -5.610 -10.801 1.00 91.81 88 PHE A CA 1
ATOM 702 C C . PHE A 1 88 ? -5.634 -5.045 -10.100 1.00 91.81 88 PHE A C 1
ATOM 704 O O . PHE A 1 88 ? -5.531 -4.091 -9.326 1.00 91.81 88 PHE A O 1
ATOM 711 N N . ASN A 1 89 ? -6.802 -5.664 -10.294 1.00 91.88 89 ASN A N 1
ATOM 712 C CA . ASN A 1 89 ? -8.035 -5.253 -9.621 1.00 91.88 89 ASN A CA 1
ATOM 713 C C . ASN A 1 89 ? -7.952 -5.411 -8.097 1.00 91.88 89 ASN A C 1
ATOM 715 O O . ASN A 1 89 ? -8.474 -4.567 -7.366 1.00 91.88 89 ASN A O 1
ATOM 719 N N . GLN A 1 90 ? -7.273 -6.449 -7.600 1.00 91.75 90 GLN A N 1
ATOM 720 C CA . GLN A 1 90 ? -7.012 -6.614 -6.171 1.00 91.75 90 GLN A CA 1
ATOM 721 C C . GLN A 1 90 ? -6.195 -5.434 -5.626 1.00 91.75 90 GLN A C 1
ATOM 723 O O . GLN A 1 90 ? -6.599 -4.791 -4.655 1.00 91.75 90 GLN A O 1
ATOM 728 N N . ARG A 1 91 ? -5.085 -5.080 -6.286 1.00 91.81 91 ARG A N 1
ATOM 729 C CA . ARG A 1 91 ? -4.236 -3.946 -5.879 1.00 91.81 91 ARG A CA 1
ATOM 730 C C . ARG A 1 91 ? -4.969 -2.609 -5.956 1.00 91.81 91 ARG A C 1
ATOM 732 O O . ARG A 1 91 ? -4.814 -1.792 -5.048 1.00 91.81 91 ARG A O 1
ATOM 739 N N . ARG A 1 92 ? -5.817 -2.426 -6.974 1.00 90.19 92 ARG A N 1
ATOM 740 C CA . ARG A 1 92 ? -6.647 -1.226 -7.154 1.00 90.19 92 ARG A CA 1
ATOM 741 C C . ARG A 1 92 ? -7.599 -0.981 -5.983 1.00 90.19 92 ARG A C 1
ATOM 743 O O . ARG A 1 92 ? -7.855 0.172 -5.676 1.00 90.19 92 ARG A O 1
ATOM 750 N N . ARG A 1 93 ? -8.096 -2.029 -5.318 1.00 91.94 93 ARG A N 1
ATOM 751 C CA . ARG A 1 93 ? -8.945 -1.898 -4.117 1.00 91.94 93 ARG A CA 1
ATOM 752 C C . ARG A 1 93 ? -8.124 -1.737 -2.841 1.00 91.94 93 ARG A C 1
ATOM 754 O O . ARG A 1 93 ? -8.434 -0.926 -1.971 1.00 91.94 93 ARG A O 1
ATOM 761 N N . TRP A 1 94 ? -7.062 -2.527 -2.708 1.00 91.19 94 TRP A N 1
ATOM 762 C CA . TRP A 1 94 ? -6.338 -2.645 -1.443 1.00 91.19 94 TRP A CA 1
ATOM 763 C C . TRP A 1 94 ? -5.455 -1.446 -1.125 1.00 91.19 94 TRP A C 1
ATOM 765 O O . TRP A 1 94 ? -5.355 -1.063 0.039 1.00 91.19 94 TRP A O 1
ATOM 775 N N . ILE A 1 95 ? -4.792 -0.863 -2.124 1.00 92.88 95 ILE A N 1
ATOM 776 C CA . ILE A 1 95 ? -3.866 0.248 -1.878 1.00 92.88 95 ILE A CA 1
ATOM 777 C C . ILE A 1 95 ? -4.635 1.502 -1.427 1.00 92.88 95 ILE A C 1
ATOM 779 O O . ILE A 1 95 ? -4.313 2.016 -0.351 1.00 92.88 95 ILE A O 1
ATOM 783 N N . PRO A 1 96 ? -5.683 1.962 -2.143 1.00 93.44 96 PRO A N 1
ATOM 784 C CA . PRO A 1 96 ? -6.439 3.140 -1.722 1.00 93.44 96 PRO A CA 1
ATOM 785 C C . PRO A 1 96 ? -7.126 2.952 -0.367 1.00 93.44 96 PRO A C 1
ATOM 787 O O . PRO A 1 96 ? -7.025 3.831 0.485 1.00 93.44 96 PRO A O 1
ATOM 790 N N . SER A 1 97 ? -7.741 1.789 -0.117 1.00 93.62 97 SER A N 1
ATOM 791 C CA . SER A 1 97 ? -8.383 1.509 1.177 1.00 93.62 97 SER A CA 1
ATOM 792 C C . SER A 1 97 ? -7.392 1.473 2.341 1.00 93.62 97 SER A C 1
ATOM 794 O O . SER A 1 97 ? -7.733 1.894 3.445 1.00 93.62 97 SER A O 1
ATOM 796 N N . THR A 1 98 ? -6.155 1.016 2.115 1.00 93.75 98 THR A N 1
ATOM 797 C CA . THR A 1 98 ? -5.088 1.079 3.126 1.00 93.75 98 THR A CA 1
ATOM 798 C C . THR A 1 98 ? -4.762 2.527 3.479 1.00 93.75 98 THR A C 1
ATOM 800 O O . THR A 1 98 ? -4.751 2.878 4.654 1.00 93.75 98 THR A O 1
ATOM 803 N N . ILE A 1 99 ? -4.547 3.377 2.470 1.00 94.69 99 ILE A N 1
ATOM 804 C CA . ILE A 1 99 ? -4.228 4.796 2.674 1.00 94.69 99 ILE A CA 1
ATOM 805 C C . ILE A 1 99 ? -5.377 5.511 3.395 1.00 94.69 99 ILE A C 1
ATOM 807 O O . ILE A 1 99 ? -5.131 6.201 4.382 1.00 94.69 99 ILE A O 1
ATOM 811 N N . ALA A 1 100 ? -6.621 5.306 2.952 1.00 95.00 100 ALA A N 1
ATOM 812 C CA . ALA A 1 100 ? -7.804 5.918 3.554 1.00 95.00 100 ALA A CA 1
ATOM 813 C C . ALA A 1 100 ? -7.947 5.561 5.044 1.00 95.00 100 ALA A C 1
ATOM 815 O O . ALA A 1 100 ? -8.077 6.454 5.877 1.00 95.00 100 ALA A O 1
ATOM 816 N N . ASN A 1 101 ? -7.833 4.274 5.392 1.00 94.75 101 ASN A N 1
ATOM 817 C CA . ASN A 1 101 ? -7.958 3.817 6.779 1.00 94.75 101 ASN A CA 1
ATOM 818 C C . ASN A 1 101 ? -6.790 4.268 7.670 1.00 94.75 101 ASN A C 1
ATOM 820 O O . ASN A 1 101 ? -7.010 4.613 8.828 1.00 94.75 101 ASN A O 1
ATOM 824 N N . ILE A 1 102 ? -5.555 4.307 7.151 1.00 95.00 102 ILE A N 1
ATOM 825 C CA . ILE A 1 102 ? -4.423 4.854 7.915 1.00 95.00 102 ILE A CA 1
ATOM 826 C C . ILE A 1 102 ? -4.645 6.346 8.181 1.00 95.00 102 ILE A C 1
ATOM 828 O O . ILE A 1 102 ? -4.458 6.790 9.308 1.00 95.00 102 ILE A O 1
ATOM 832 N N . ILE A 1 103 ? -5.083 7.121 7.183 1.00 96.00 103 ILE A N 1
ATOM 833 C CA . ILE A 1 103 ? -5.391 8.545 7.369 1.00 96.00 103 ILE A CA 1
ATOM 834 C C . ILE A 1 103 ? -6.505 8.735 8.405 1.00 96.00 103 ILE A C 1
ATOM 836 O O . ILE A 1 103 ? -6.382 9.617 9.251 1.00 96.00 103 ILE A O 1
ATOM 840 N N . ASP A 1 104 ? -7.563 7.922 8.367 1.00 95.19 104 ASP A N 1
ATOM 841 C CA . ASP A 1 104 ? -8.655 7.981 9.346 1.00 95.19 104 ASP A CA 1
ATOM 842 C C . ASP A 1 104 ? -8.163 7.704 10.777 1.00 95.19 104 ASP A C 1
ATOM 844 O O . ASP A 1 104 ? -8.392 8.503 11.687 1.00 95.19 104 ASP A O 1
ATOM 848 N N . LEU A 1 105 ? -7.368 6.644 10.966 1.00 95.00 105 LEU A N 1
ATOM 849 C CA . LEU A 1 105 ? -6.752 6.341 12.259 1.00 95.00 105 LEU A CA 1
ATOM 850 C C . LEU A 1 105 ? -5.834 7.477 12.741 1.00 95.00 105 LEU A C 1
ATOM 852 O O . LEU A 1 105 ? -5.867 7.852 13.912 1.00 95.00 105 LEU A O 1
ATOM 856 N N . LEU A 1 106 ? -5.011 8.036 11.846 1.00 96.25 106 LEU A N 1
ATOM 857 C CA . LEU A 1 106 ? -4.098 9.132 12.173 1.00 96.25 106 LEU A CA 1
ATOM 858 C C . LEU A 1 106 ? -4.844 10.430 12.506 1.00 96.25 106 LEU A C 1
ATOM 860 O O . LEU A 1 106 ? -4.346 11.205 13.316 1.00 96.25 106 LEU A O 1
ATOM 864 N N . LYS A 1 107 ? -6.026 10.679 11.931 1.00 96.81 107 LYS A N 1
ATOM 865 C CA . LYS A 1 107 ? -6.875 11.822 12.305 1.00 96.81 107 LYS A CA 1
ATOM 866 C C . LYS A 1 107 ? -7.422 11.674 13.726 1.00 96.81 107 LYS A C 1
ATOM 868 O O . LYS A 1 107 ? -7.416 12.652 14.471 1.00 96.81 107 LYS A O 1
ATOM 873 N N . ASP A 1 108 ? -7.825 10.465 14.118 1.00 95.62 108 ASP A N 1
ATOM 874 C CA . ASP A 1 108 ? -8.380 10.174 15.451 1.00 95.62 108 ASP A CA 1
ATOM 875 C C . ASP A 1 108 ? -7.329 9.706 16.482 1.00 95.62 108 ASP A C 1
ATOM 877 O O . ASP A 1 108 ? -7.661 9.222 17.566 1.00 95.62 108 ASP A O 1
ATOM 881 N N . TYR A 1 109 ? -6.032 9.866 16.190 1.00 96.06 109 TYR A N 1
ATOM 882 C CA . TYR A 1 109 ? -4.952 9.249 16.973 1.00 96.06 109 TYR A CA 1
ATOM 883 C C . TYR A 1 109 ? -5.000 9.570 18.476 1.00 96.06 109 TYR A C 1
ATOM 885 O O . TYR A 1 109 ? -4.683 8.716 19.300 1.00 96.06 109 TYR A O 1
ATOM 893 N N . LYS A 1 110 ? -5.406 10.792 18.854 1.00 95.88 110 LYS A N 1
ATOM 894 C CA . LYS A 1 110 ? -5.500 11.212 20.265 1.00 95.88 110 LYS A CA 1
ATOM 895 C C . LYS A 1 110 ? -6.547 10.410 21.022 1.00 95.88 110 LYS A C 1
ATOM 897 O O . LYS A 1 110 ? -6.325 10.049 22.174 1.00 95.88 110 LYS A O 1
ATOM 902 N N . ASN A 1 111 ? -7.693 10.168 20.390 1.00 95.12 111 ASN A N 1
ATOM 903 C CA . ASN A 1 111 ? -8.747 9.367 20.983 1.00 95.12 111 ASN A CA 1
ATOM 904 C C . ASN A 1 111 ? -8.316 7.902 21.034 1.00 95.12 111 ASN A C 1
ATOM 906 O O . ASN A 1 111 ? -8.362 7.316 22.108 1.00 95.12 111 ASN A O 1
ATOM 910 N N . VAL A 1 112 ? -7.808 7.362 19.922 1.00 94.88 112 VAL A N 1
ATOM 911 C CA . VAL A 1 112 ? -7.344 5.971 19.820 1.00 94.88 112 VAL A CA 1
ATOM 912 C C . VAL A 1 112 ? -6.306 5.646 20.899 1.00 94.88 112 VAL A C 1
ATOM 914 O O . VAL A 1 112 ? -6.493 4.689 21.637 1.00 94.88 112 VAL A O 1
ATOM 917 N N . VAL A 1 113 ? -5.260 6.463 21.059 1.00 95.94 113 VAL A N 1
ATOM 918 C CA . VAL A 1 113 ? -4.217 6.255 22.087 1.00 95.94 113 VAL A CA 1
ATOM 919 C C . VAL A 1 113 ? -4.781 6.358 23.509 1.00 95.94 113 VAL A C 1
ATOM 921 O O . VAL A 1 113 ? -4.284 5.712 24.425 1.00 95.94 113 VAL A O 1
ATOM 924 N N . ARG A 1 114 ? -5.823 7.170 23.720 1.00 96.19 114 ARG A N 1
ATOM 925 C CA . ARG A 1 114 ? -6.464 7.333 25.032 1.00 96.19 114 ARG A CA 1
ATOM 926 C C . ARG A 1 114 ? -7.349 6.143 25.405 1.00 96.19 114 ARG A C 1
ATOM 928 O O . ARG A 1 114 ? -7.440 5.826 26.585 1.00 96.19 114 ARG A O 1
ATOM 935 N N . VAL A 1 115 ? -8.046 5.545 24.437 1.00 94.94 115 VAL A N 1
ATOM 936 C CA . VAL A 1 115 ? -9.032 4.475 24.686 1.00 94.94 115 VAL A CA 1
ATOM 937 C C . VAL A 1 115 ? -8.477 3.070 24.457 1.00 94.94 115 VAL A C 1
ATOM 939 O O . VAL A 1 115 ? -9.019 2.115 25.000 1.00 94.94 115 VAL A O 1
ATOM 942 N N . ASN A 1 116 ? -7.423 2.927 23.652 1.00 94.69 116 ASN A N 1
ATOM 943 C CA . ASN A 1 116 ? -6.837 1.646 23.278 1.00 94.69 116 ASN A CA 1
ATOM 944 C C . ASN A 1 116 ? -5.451 1.485 23.907 1.00 94.69 116 ASN A C 1
ATOM 946 O O . ASN A 1 116 ? -4.460 1.990 23.384 1.00 94.69 116 ASN A O 1
ATOM 950 N N . GLU A 1 117 ? -5.366 0.721 24.995 1.00 92.94 117 GLU A N 1
ATOM 951 C CA . GLU A 1 117 ? -4.106 0.478 25.716 1.00 92.94 117 GLU A CA 1
ATOM 952 C C . GLU A 1 117 ? -3.041 -0.230 24.860 1.00 92.94 117 GLU A C 1
ATOM 954 O O . GLU A 1 117 ? -1.849 -0.147 25.149 1.00 92.94 117 GLU A O 1
ATOM 959 N N . SER A 1 118 ? -3.452 -0.910 23.782 1.00 93.00 118 SER A N 1
ATOM 960 C CA . SER A 1 118 ? -2.534 -1.599 22.864 1.00 93.00 118 SER A CA 1
ATOM 961 C C . SER A 1 118 ? -1.927 -0.671 21.807 1.00 93.00 118 SER A C 1
ATOM 963 O O . SER A 1 118 ? -0.986 -1.067 21.121 1.00 93.00 118 SER A O 1
ATOM 965 N N . ILE A 1 119 ? -2.441 0.556 21.653 1.00 94.38 119 ILE A N 1
ATOM 966 C CA . ILE A 1 119 ? -1.946 1.531 20.678 1.00 94.38 119 ILE A CA 1
ATOM 967 C C . ILE A 1 119 ? -1.174 2.636 21.397 1.00 94.38 119 ILE A C 1
ATOM 969 O O . ILE A 1 119 ? -1.733 3.543 22.007 1.00 94.38 119 ILE A O 1
ATOM 973 N N . SER A 1 120 ? 0.148 2.590 21.259 1.00 94.00 120 SER A N 1
ATOM 974 C CA . SER A 1 120 ? 1.048 3.623 21.770 1.00 94.00 120 SER A CA 1
ATOM 975 C C . SER A 1 120 ? 1.264 4.760 20.763 1.00 94.00 120 SER A C 1
ATOM 977 O O . SER A 1 120 ? 0.999 4.632 19.567 1.00 94.00 120 SER A O 1
ATOM 979 N N . ILE A 1 121 ? 1.857 5.869 21.216 1.00 94.81 121 ILE A N 1
ATOM 980 C CA . ILE A 1 121 ? 2.310 6.934 20.307 1.00 94.81 121 ILE A CA 1
ATOM 981 C C . ILE A 1 121 ? 3.350 6.432 19.287 1.00 94.81 121 ILE A C 1
ATOM 983 O O . ILE A 1 121 ? 3.372 6.896 18.150 1.00 94.81 121 ILE A O 1
ATOM 987 N N . TRP A 1 122 ? 4.168 5.437 19.648 1.00 93.56 122 TRP A N 1
ATOM 988 C CA . TRP A 1 122 ? 5.140 4.821 18.737 1.00 93.56 122 TRP A CA 1
ATOM 989 C C . TRP A 1 122 ? 4.467 4.033 17.620 1.00 93.56 122 TRP A C 1
ATOM 991 O O . TRP A 1 122 ? 4.929 4.071 16.481 1.00 93.56 122 TRP A O 1
ATOM 1001 N N . TYR A 1 123 ? 3.344 3.381 17.920 1.00 93.94 123 TYR A N 1
ATOM 1002 C CA . TYR A 1 123 ? 2.516 2.748 16.902 1.00 93.94 123 TYR A CA 1
ATOM 1003 C C . TYR A 1 123 ? 1.966 3.782 15.907 1.00 93.94 123 TYR A C 1
ATOM 1005 O O . TYR A 1 123 ? 2.027 3.573 14.698 1.00 93.94 123 TYR A O 1
ATOM 1013 N N . ILE A 1 124 ? 1.496 4.936 16.393 1.00 95.62 124 ILE A N 1
ATOM 1014 C CA . ILE A 1 124 ? 1.030 6.036 15.532 1.00 95.62 124 ILE A CA 1
ATOM 1015 C C . ILE A 1 124 ? 2.165 6.569 14.644 1.00 95.62 124 ILE A C 1
ATOM 1017 O O . ILE A 1 124 ? 1.965 6.768 13.446 1.00 95.62 124 ILE A O 1
ATOM 1021 N N . ILE A 1 125 ? 3.371 6.743 15.196 1.00 95.38 125 ILE A N 1
ATOM 1022 C CA . ILE A 1 125 ? 4.560 7.138 14.422 1.00 95.38 125 ILE A CA 1
ATOM 1023 C C . ILE A 1 125 ? 4.883 6.088 13.353 1.00 95.38 125 ILE A C 1
ATOM 1025 O O . ILE A 1 125 ? 5.126 6.446 12.202 1.00 95.38 125 ILE A O 1
ATOM 1029 N N . TYR A 1 126 ? 4.835 4.799 13.695 1.00 93.88 126 TYR A N 1
ATOM 1030 C CA . TYR A 1 126 ? 5.025 3.716 12.732 1.00 93.88 126 TYR A CA 1
ATOM 1031 C C . TYR A 1 126 ? 4.017 3.803 11.576 1.00 93.88 126 TYR A C 1
ATOM 1033 O O . TYR A 1 126 ? 4.422 3.788 10.413 1.00 93.88 126 TYR A O 1
ATOM 1041 N N . GLN A 1 127 ? 2.725 3.983 11.869 1.00 94.81 127 GLN A N 1
ATOM 1042 C CA . GLN A 1 127 ? 1.692 4.123 10.836 1.00 94.81 127 GLN A CA 1
ATOM 1043 C C . GLN A 1 127 ? 1.901 5.371 9.962 1.00 94.81 127 GLN A C 1
ATOM 1045 O O . GLN A 1 127 ? 1.709 5.320 8.747 1.00 94.81 127 GLN A O 1
ATOM 1050 N N . MET A 1 128 ? 2.373 6.477 10.544 1.00 96.06 128 MET A N 1
ATOM 1051 C CA . MET A 1 128 ? 2.742 7.681 9.794 1.00 96.06 128 MET A 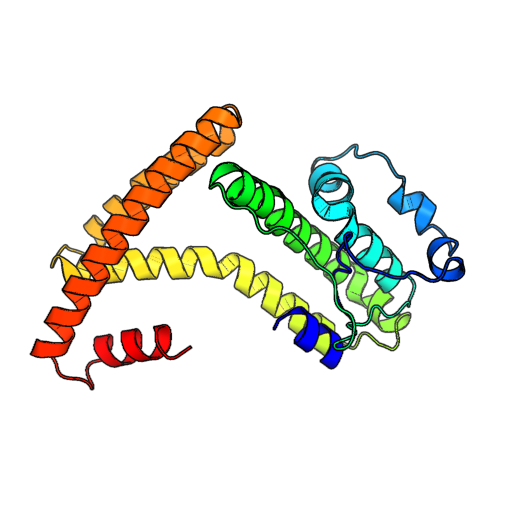CA 1
ATOM 1052 C C . MET A 1 128 ? 3.917 7.427 8.839 1.00 96.06 128 MET A C 1
ATOM 1054 O O . MET A 1 128 ? 3.856 7.815 7.672 1.00 96.06 128 MET A O 1
ATOM 1058 N N . VAL A 1 129 ? 4.967 6.740 9.298 1.00 94.62 129 VAL A N 1
ATOM 1059 C CA . VAL A 1 129 ? 6.113 6.366 8.453 1.00 94.62 129 VAL A CA 1
ATOM 1060 C C . VAL A 1 129 ? 5.671 5.437 7.320 1.00 94.62 129 VAL A C 1
ATOM 1062 O O . VAL A 1 129 ? 6.078 5.640 6.176 1.00 94.62 129 VAL A O 1
ATOM 1065 N N . MET A 1 130 ? 4.797 4.467 7.602 1.00 92.00 130 MET A N 1
ATOM 1066 C CA . MET A 1 130 ? 4.236 3.569 6.587 1.00 92.00 130 MET A CA 1
ATOM 1067 C C . MET A 1 130 ? 3.424 4.324 5.527 1.00 92.00 130 MET A C 1
ATOM 1069 O O . MET A 1 130 ? 3.559 4.037 4.334 1.00 92.00 130 MET A O 1
ATOM 1073 N N . LEU A 1 131 ? 2.625 5.318 5.932 1.00 95.00 131 LEU A N 1
ATOM 1074 C CA . LEU A 1 131 ? 1.880 6.177 5.010 1.00 95.00 131 LEU A CA 1
ATOM 1075 C C . LEU A 1 131 ? 2.823 6.978 4.103 1.00 95.00 131 LEU A C 1
ATOM 1077 O O . LEU A 1 131 ? 2.679 6.941 2.881 1.00 95.00 131 LEU A O 1
ATOM 1081 N N . ILE A 1 132 ? 3.815 7.656 4.689 1.00 95.38 132 ILE A N 1
ATOM 1082 C CA . ILE A 1 132 ? 4.805 8.445 3.941 1.00 95.38 132 ILE A CA 1
ATOM 1083 C C . ILE A 1 132 ? 5.570 7.546 2.965 1.00 95.38 132 ILE A C 1
ATOM 1085 O O . ILE A 1 132 ? 5.693 7.873 1.786 1.00 95.38 132 ILE A O 1
ATOM 1089 N N . SER A 1 133 ? 6.031 6.381 3.424 1.00 91.12 133 SER A N 1
ATOM 1090 C CA . SER A 1 133 ? 6.738 5.413 2.583 1.00 91.12 133 SER A CA 1
ATOM 1091 C C . SER A 1 133 ? 5.877 4.926 1.414 1.00 91.12 133 SER A C 1
ATOM 1093 O O . SER A 1 133 ? 6.373 4.836 0.293 1.00 91.12 133 SER A O 1
ATOM 1095 N N . SER A 1 134 ? 4.581 4.688 1.637 1.00 90.88 134 SER A N 1
ATOM 1096 C CA . SER A 1 134 ? 3.650 4.252 0.587 1.00 90.88 134 SER A CA 1
ATOM 1097 C C . SER A 1 134 ? 3.425 5.320 -0.489 1.00 90.88 134 SER A C 1
ATOM 1099 O O . SER A 1 134 ? 3.246 4.980 -1.657 1.00 90.88 134 SER A O 1
ATOM 1101 N N . ILE A 1 135 ? 3.464 6.602 -0.114 1.00 91.69 135 ILE A N 1
ATOM 1102 C CA . ILE A 1 135 ? 3.342 7.733 -1.047 1.00 91.69 135 ILE A CA 1
ATOM 1103 C C . ILE A 1 135 ? 4.646 7.941 -1.830 1.00 91.69 135 ILE A C 1
ATOM 1105 O O . ILE A 1 135 ? 4.612 8.172 -3.037 1.00 91.69 135 ILE A O 1
ATOM 1109 N N . LEU A 1 136 ? 5.799 7.844 -1.161 1.00 90.50 136 LEU A N 1
ATOM 1110 C CA . LEU A 1 136 ? 7.105 8.081 -1.782 1.00 90.50 136 LEU A CA 1
ATOM 1111 C C . LEU A 1 136 ? 7.589 6.906 -2.642 1.00 90.50 136 LEU A C 1
ATOM 1113 O O . LEU A 1 136 ? 8.267 7.128 -3.643 1.00 90.50 136 LEU A O 1
ATOM 1117 N N . GLY A 1 137 ? 7.225 5.672 -2.286 1.00 88.12 137 GLY A N 1
ATOM 1118 C CA . GLY A 1 137 ? 7.707 4.444 -2.923 1.00 88.12 137 GLY A CA 1
ATOM 1119 C C . GLY A 1 137 ? 7.597 4.435 -4.455 1.00 88.12 137 GLY A C 1
ATOM 1120 O O . GLY A 1 137 ? 8.612 4.209 -5.117 1.00 88.12 137 GLY A O 1
ATOM 1121 N N . PRO A 1 138 ? 6.423 4.731 -5.049 1.00 89.00 138 PRO A N 1
ATOM 1122 C CA . PRO A 1 138 ? 6.280 4.807 -6.503 1.00 89.00 138 PRO A CA 1
ATOM 1123 C C . PRO A 1 138 ? 7.198 5.853 -7.152 1.00 89.00 138 PRO A C 1
ATOM 1125 O O . PRO A 1 138 ? 7.776 5.588 -8.204 1.00 89.00 138 PRO A O 1
ATOM 1128 N N . GLY A 1 139 ? 7.376 7.015 -6.515 1.00 89.75 139 GLY A N 1
ATOM 1129 C CA . GLY A 1 139 ? 8.269 8.072 -6.998 1.00 89.75 139 GLY A CA 1
ATOM 1130 C C . GLY A 1 139 ? 9.741 7.661 -6.945 1.00 89.75 139 GLY A C 1
ATOM 1131 O O . GLY A 1 139 ? 10.488 7.908 -7.890 1.00 89.75 139 GLY A O 1
ATOM 1132 N N . THR A 1 140 ? 10.152 6.965 -5.882 1.00 86.00 140 THR A N 1
ATOM 1133 C CA . THR A 1 140 ? 11.504 6.409 -5.774 1.00 86.00 140 THR A CA 1
ATOM 1134 C C . THR A 1 140 ? 11.764 5.378 -6.868 1.00 86.00 140 THR A C 1
ATOM 1136 O O . THR A 1 140 ? 12.773 5.486 -7.557 1.00 86.00 140 THR A O 1
ATOM 1139 N N . ILE A 1 141 ? 10.842 4.435 -7.094 1.00 85.25 141 ILE A N 1
ATOM 1140 C CA . ILE A 1 141 ? 10.969 3.439 -8.172 1.00 85.25 141 ILE A CA 1
ATOM 1141 C C . ILE A 1 141 ? 11.047 4.134 -9.535 1.00 85.25 141 ILE A C 1
ATOM 1143 O O . ILE A 1 141 ? 11.908 3.801 -10.342 1.00 85.25 141 ILE A O 1
ATOM 1147 N N . PHE A 1 142 ? 10.202 5.134 -9.783 1.00 89.19 142 PHE A N 1
ATOM 1148 C CA . PHE A 1 142 ? 10.227 5.904 -11.025 1.00 89.19 142 PHE A CA 1
ATOM 1149 C C . PHE A 1 142 ? 11.602 6.541 -11.285 1.00 89.19 142 PHE A C 1
ATOM 1151 O O . PHE A 1 142 ? 12.185 6.340 -12.351 1.00 89.19 142 PHE A O 1
ATOM 1158 N N . LEU A 1 143 ? 12.155 7.255 -10.298 1.00 87.62 143 LEU A N 1
ATOM 1159 C CA . LEU A 1 143 ? 13.479 7.876 -10.412 1.00 87.62 143 LEU A CA 1
ATOM 1160 C C . LEU A 1 143 ? 14.596 6.835 -10.549 1.00 87.62 143 LEU A C 1
ATOM 1162 O O . LEU A 1 143 ? 15.544 7.053 -11.304 1.00 87.62 143 LEU A O 1
ATOM 1166 N N . MET A 1 144 ? 14.472 5.692 -9.869 1.00 82.88 144 MET A N 1
ATOM 1167 C CA . MET A 1 144 ? 15.411 4.578 -10.013 1.00 82.88 144 MET A CA 1
ATOM 1168 C C . MET A 1 144 ? 15.443 4.065 -11.455 1.00 82.88 144 MET A C 1
ATOM 1170 O O . MET A 1 144 ? 16.526 3.895 -12.005 1.00 82.88 144 MET A O 1
ATOM 1174 N N . VAL A 1 145 ? 14.284 3.865 -12.092 1.00 85.00 145 VAL A N 1
ATOM 1175 C CA . VAL A 1 145 ? 14.215 3.413 -13.491 1.00 85.00 145 VAL A CA 1
ATOM 1176 C C . VAL A 1 145 ? 14.841 4.444 -14.434 1.00 85.00 145 VAL A C 1
ATOM 1178 O O . VAL A 1 145 ? 15.623 4.074 -15.307 1.00 85.00 145 VAL A O 1
ATOM 1181 N N . VAL A 1 146 ? 14.566 5.737 -14.231 1.00 89.19 146 VAL A N 1
ATOM 1182 C CA . VAL A 1 146 ? 15.172 6.827 -15.019 1.00 89.19 146 VAL A CA 1
ATOM 1183 C C . VAL A 1 146 ? 16.698 6.800 -14.932 1.00 89.19 146 VAL A C 1
ATOM 1185 O O . VAL A 1 146 ? 17.372 6.823 -15.964 1.00 89.19 146 VAL A O 1
ATOM 1188 N N . GLY A 1 147 ? 17.248 6.720 -13.716 1.00 83.88 147 GLY A N 1
ATOM 1189 C CA . GLY A 1 147 ? 18.694 6.654 -13.511 1.00 83.88 147 GLY A CA 1
ATOM 1190 C C . GLY A 1 147 ? 19.305 5.410 -14.153 1.00 83.88 147 GLY A C 1
ATOM 1191 O O . GLY A 1 147 ? 20.319 5.494 -14.841 1.00 83.88 147 GLY A O 1
ATOM 1192 N N . ALA A 1 148 ? 18.649 4.262 -14.000 1.00 82.00 148 ALA A N 1
ATOM 1193 C CA . ALA A 1 148 ? 19.151 3.002 -14.519 1.00 82.00 148 ALA A CA 1
ATOM 1194 C C . ALA A 1 148 ? 19.164 2.946 -16.060 1.00 82.00 148 ALA A C 1
ATOM 1196 O O . ALA A 1 148 ? 20.080 2.363 -16.639 1.00 82.00 148 ALA A O 1
ATOM 1197 N N . ILE A 1 149 ? 18.211 3.600 -16.734 1.00 84.94 149 ILE A N 1
ATOM 1198 C CA . ILE A 1 149 ? 18.205 3.764 -18.199 1.00 84.94 149 ILE A CA 1
ATOM 1199 C C . ILE A 1 149 ? 19.325 4.693 -18.656 1.00 84.94 149 ILE A C 1
ATOM 1201 O O . ILE A 1 149 ? 20.056 4.341 -19.581 1.00 84.94 149 ILE A O 1
ATOM 1205 N N . SER A 1 150 ? 19.471 5.851 -18.004 1.00 87.00 150 SER A N 1
ATOM 1206 C CA . SER A 1 150 ? 20.507 6.836 -18.338 1.00 87.00 150 SER A CA 1
ATOM 1207 C C . SER A 1 150 ? 21.895 6.194 -18.310 1.00 87.00 150 SER A C 1
ATOM 1209 O O . SER A 1 150 ? 22.673 6.350 -19.247 1.00 87.00 150 SER A O 1
ATOM 1211 N N . ILE A 1 151 ? 22.140 5.372 -17.288 1.00 78.88 151 ILE A N 1
ATOM 1212 C CA . ILE A 1 151 ? 23.376 4.614 -17.105 1.00 78.88 151 ILE A CA 1
ATOM 1213 C C . ILE A 1 151 ? 23.505 3.487 -18.145 1.00 78.88 151 ILE A C 1
ATOM 1215 O O . ILE A 1 151 ? 24.483 3.437 -18.886 1.00 78.88 151 ILE A O 1
ATOM 1219 N N . SER A 1 152 ? 22.503 2.607 -18.256 1.00 81.88 152 SER A N 1
ATOM 1220 C CA . SER A 1 152 ? 22.594 1.398 -19.096 1.00 81.88 152 SER A CA 1
ATOM 1221 C C . SER A 1 152 ? 22.716 1.705 -20.591 1.00 81.88 152 SER A C 1
ATOM 1223 O O . SER A 1 152 ? 23.388 0.976 -21.319 1.00 81.88 152 SER A O 1
ATOM 1225 N N . PHE A 1 153 ? 22.063 2.772 -21.055 1.00 82.50 153 PHE A N 1
ATOM 1226 C CA . PHE A 1 153 ? 22.034 3.157 -22.467 1.00 82.50 153 PHE A CA 1
ATOM 1227 C C . PHE A 1 153 ? 22.928 4.363 -22.789 1.00 82.50 153 PHE A C 1
ATOM 1229 O O . PHE A 1 153 ? 22.978 4.771 -23.947 1.00 82.50 153 PHE A O 1
ATOM 1236 N N . ASN A 1 154 ? 23.645 4.920 -21.803 1.00 84.69 154 ASN A N 1
ATOM 1237 C CA . ASN A 1 154 ? 24.426 6.160 -21.934 1.00 84.69 154 ASN A CA 1
ATOM 1238 C C . ASN A 1 154 ? 23.611 7.323 -22.536 1.00 84.69 154 ASN A C 1
ATOM 1240 O O . ASN A 1 154 ? 24.108 8.100 -23.351 1.00 84.69 154 ASN A O 1
ATOM 1244 N N . ILE A 1 155 ? 22.334 7.418 -22.158 1.00 87.44 155 ILE A N 1
ATOM 1245 C CA . ILE A 1 155 ? 21.428 8.489 -22.582 1.00 87.44 155 ILE A CA 1
ATOM 1246 C C . ILE A 1 155 ? 21.445 9.578 -21.514 1.00 87.44 155 ILE A C 1
ATOM 1248 O O . ILE A 1 155 ? 21.462 9.291 -20.316 1.00 87.44 155 ILE A O 1
ATOM 1252 N N . ASP A 1 156 ? 21.381 10.835 -21.944 1.00 92.38 156 ASP A N 1
ATOM 1253 C CA . ASP A 1 156 ? 21.319 11.971 -21.032 1.00 92.38 156 ASP A CA 1
ATOM 1254 C C . ASP A 1 156 ? 20.114 11.863 -20.074 1.00 92.38 156 ASP A C 1
ATOM 1256 O O . ASP A 1 156 ? 19.032 11.377 -20.439 1.00 92.38 156 ASP A O 1
ATOM 1260 N N . THR A 1 157 ? 20.278 12.303 -18.826 1.00 90.38 157 THR A N 1
ATOM 1261 C CA . THR A 1 157 ? 19.274 12.073 -17.770 1.00 90.38 157 THR A CA 1
ATOM 1262 C C . THR A 1 157 ? 17.933 12.735 -18.099 1.00 90.38 157 THR A C 1
ATOM 1264 O O . THR A 1 157 ? 16.877 12.149 -17.857 1.00 90.38 157 THR A O 1
ATOM 1267 N N . SER A 1 158 ? 17.961 13.910 -18.733 1.00 91.50 158 SER A N 1
ATOM 1268 C CA . SER A 1 158 ? 16.764 14.633 -19.181 1.00 91.50 158 SER A CA 1
ATOM 1269 C C . SER A 1 158 ? 15.940 13.833 -20.195 1.00 91.50 158 SER A C 1
ATOM 1271 O O . SER A 1 158 ? 14.716 13.755 -20.086 1.00 91.50 158 SER A O 1
ATOM 1273 N N . TRP A 1 159 ? 16.607 13.186 -21.155 1.00 92.31 159 TRP A N 1
ATOM 1274 C CA . TRP A 1 159 ? 15.946 12.341 -22.152 1.00 92.31 159 TRP A CA 1
ATOM 1275 C C . TRP A 1 159 ? 15.406 11.055 -21.533 1.00 92.31 159 TRP A C 1
ATOM 1277 O O . TRP A 1 159 ? 14.284 10.654 -21.835 1.00 92.31 159 TRP A O 1
ATOM 1287 N N . SER A 1 160 ? 16.156 10.452 -20.610 1.00 91.00 160 SER A N 1
ATOM 1288 C CA . SER A 1 160 ? 15.705 9.272 -19.864 1.00 91.00 160 SER A CA 1
ATOM 1289 C C . SER A 1 160 ? 14.442 9.576 -19.049 1.00 91.00 160 SER A C 1
ATOM 1291 O O . SER A 1 160 ? 13.481 8.809 -19.082 1.00 91.00 160 SER A O 1
ATOM 1293 N N . LEU A 1 161 ? 14.391 10.735 -18.385 1.00 93.50 161 LEU A N 1
ATOM 1294 C CA . LEU A 1 161 ? 13.211 11.196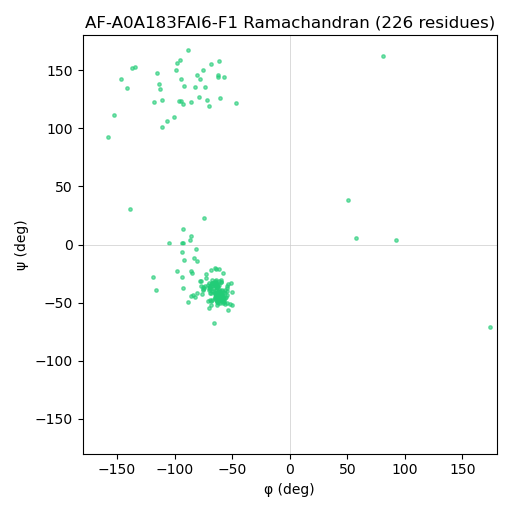 -17.651 1.00 93.50 161 LEU A CA 1
ATOM 1295 C C . LEU A 1 161 ? 11.990 11.351 -18.568 1.00 93.50 161 LEU A C 1
ATOM 1297 O O . LEU A 1 161 ? 10.887 10.924 -18.218 1.00 93.50 161 LEU A O 1
ATOM 1301 N N . LEU A 1 162 ? 12.179 11.938 -19.752 1.00 93.25 162 LEU A N 1
ATOM 1302 C CA . LEU A 1 162 ? 11.108 12.107 -20.731 1.00 93.25 162 LEU A CA 1
ATOM 1303 C C . LEU A 1 162 ? 10.585 10.747 -21.216 1.00 93.25 162 LEU A C 1
ATOM 1305 O O . LEU A 1 162 ? 9.379 10.514 -21.204 1.00 93.25 162 LEU A O 1
ATOM 1309 N N . ILE A 1 163 ? 11.481 9.815 -21.549 1.00 90.31 163 ILE A N 1
ATOM 1310 C CA . ILE A 1 163 ? 11.118 8.468 -22.015 1.00 90.31 163 ILE A CA 1
ATOM 1311 C C . ILE A 1 163 ? 10.280 7.713 -20.975 1.00 90.31 163 ILE A C 1
ATOM 1313 O O . ILE A 1 163 ? 9.287 7.090 -21.341 1.00 90.31 163 ILE A O 1
ATOM 1317 N N . VAL A 1 164 ? 10.641 7.776 -19.688 1.00 91.19 164 VAL A N 1
ATOM 1318 C CA . VAL A 1 164 ? 9.891 7.077 -18.626 1.00 91.19 164 VAL A CA 1
ATOM 1319 C C . VAL A 1 164 ? 8.591 7.800 -18.264 1.00 91.19 164 VAL A C 1
ATOM 1321 O O . VAL A 1 164 ? 7.582 7.152 -17.985 1.00 91.19 164 VAL A O 1
ATOM 1324 N N . SER A 1 165 ? 8.573 9.135 -18.278 1.00 92.69 165 SER A N 1
ATOM 1325 C CA . SER A 1 165 ? 7.383 9.915 -17.904 1.00 92.69 165 SER A CA 1
ATOM 1326 C C . SER A 1 165 ? 6.243 9.803 -18.915 1.00 92.69 165 SER A C 1
ATOM 1328 O O . SER A 1 165 ? 5.089 9.723 -18.500 1.00 92.69 165 SER A O 1
ATOM 1330 N N . VAL A 1 166 ? 6.532 9.736 -20.218 1.00 93.19 166 VAL A N 1
ATOM 1331 C CA . VAL A 1 166 ? 5.509 9.647 -21.277 1.00 93.19 166 VAL A CA 1
ATOM 1332 C C . VAL A 1 166 ? 4.514 8.490 -21.069 1.00 93.19 166 VAL A C 1
ATOM 1334 O O . VAL A 1 166 ? 3.316 8.770 -20.977 1.00 93.19 166 VAL A O 1
ATOM 1337 N N . PRO A 1 167 ? 4.927 7.210 -20.944 1.00 92.50 167 PRO A N 1
ATOM 1338 C CA . PRO A 1 167 ? 3.986 6.108 -20.740 1.00 92.50 167 PRO A CA 1
ATOM 1339 C C . PRO A 1 167 ? 3.232 6.215 -19.408 1.00 92.50 167 PRO A C 1
ATOM 1341 O O . PRO A 1 167 ? 2.061 5.843 -19.348 1.00 92.50 167 PRO A O 1
ATOM 1344 N N . VAL A 1 168 ? 3.856 6.766 -18.358 1.00 92.56 168 VAL A N 1
ATOM 1345 C CA . VAL A 1 168 ? 3.209 6.977 -17.052 1.00 92.56 168 VAL A CA 1
ATOM 1346 C C . VAL A 1 168 ? 2.113 8.039 -17.145 1.00 92.56 168 VAL A C 1
ATOM 1348 O O . VAL A 1 168 ? 0.994 7.801 -16.701 1.00 92.56 168 VAL A O 1
ATOM 1351 N N . VAL A 1 169 ? 2.392 9.189 -17.765 1.00 94.06 169 VAL A N 1
ATOM 1352 C CA . VAL A 1 169 ? 1.410 10.270 -17.950 1.00 94.06 169 VAL A CA 1
ATOM 1353 C C . VAL A 1 169 ? 0.252 9.806 -18.831 1.00 94.06 169 VAL A C 1
ATOM 1355 O O . VAL A 1 169 ? -0.907 10.041 -18.487 1.00 94.06 169 VAL A O 1
ATOM 1358 N N . ILE A 1 170 ? 0.540 9.090 -19.923 1.00 94.25 170 ILE A N 1
ATOM 1359 C CA . ILE A 1 170 ? -0.496 8.490 -20.776 1.00 94.25 170 ILE A CA 1
ATOM 1360 C C . ILE A 1 170 ? -1.368 7.537 -19.954 1.00 94.25 170 ILE A C 1
ATOM 1362 O O . ILE A 1 170 ? -2.595 7.615 -20.022 1.00 94.25 170 ILE A O 1
ATOM 1366 N N . PHE A 1 171 ? -0.758 6.675 -19.139 1.00 93.69 171 PHE A N 1
ATOM 1367 C CA . PHE A 1 171 ? -1.501 5.754 -18.288 1.00 93.69 171 PHE A CA 1
ATOM 1368 C C . PHE A 1 171 ? -2.382 6.485 -17.265 1.00 93.69 171 PHE A C 1
ATOM 1370 O O . PHE A 1 171 ? -3.545 6.122 -17.095 1.00 93.69 171 PHE A O 1
ATOM 1377 N N . CYS A 1 172 ? -1.892 7.566 -16.650 1.00 93.38 172 CYS A N 1
ATOM 1378 C CA . CYS A 1 172 ? -2.693 8.410 -15.761 1.00 93.38 172 CYS A CA 1
ATOM 1379 C C . CYS A 1 172 ? -3.919 9.003 -16.474 1.00 93.38 172 CYS A C 1
ATOM 1381 O O . CYS A 1 172 ? -5.025 8.950 -15.936 1.00 93.38 172 CYS A O 1
ATOM 1383 N N . ILE A 1 173 ? -3.756 9.513 -17.699 1.00 95.56 173 ILE A N 1
ATOM 1384 C CA . ILE A 1 173 ? -4.870 10.049 -18.499 1.00 95.56 173 ILE A CA 1
ATOM 1385 C C . ILE A 1 173 ? -5.899 8.949 -18.802 1.00 95.56 173 ILE A C 1
ATOM 1387 O O . ILE A 1 173 ? -7.105 9.175 -18.677 1.00 95.56 173 ILE A O 1
ATOM 1391 N N . VAL A 1 174 ? -5.443 7.742 -19.150 1.00 95.38 174 VAL A N 1
ATOM 1392 C CA . VAL A 1 174 ? -6.321 6.584 -19.385 1.00 95.38 174 VAL A CA 1
ATOM 1393 C C . VAL A 1 174 ? -7.090 6.211 -18.115 1.00 95.38 174 VAL A C 1
ATOM 1395 O O . VAL A 1 174 ? -8.296 5.980 -18.188 1.00 95.38 174 VAL A O 1
ATOM 1398 N N . CYS A 1 175 ? -6.444 6.210 -16.948 1.00 92.31 175 CYS A N 1
ATOM 1399 C CA . CYS A 1 175 ? -7.097 5.930 -15.666 1.00 92.31 175 CYS A CA 1
ATOM 1400 C C . CYS A 1 175 ? -8.209 6.934 -15.318 1.00 92.31 175 CYS A C 1
ATOM 1402 O O . CYS A 1 175 ? -9.192 6.547 -14.692 1.00 92.31 175 CYS A O 1
ATOM 1404 N N . LEU A 1 176 ? -8.083 8.196 -15.741 1.00 92.75 176 LEU A N 1
ATOM 1405 C CA . LEU A 1 176 ? -9.079 9.240 -15.469 1.00 92.75 176 LEU A CA 1
ATOM 1406 C C . LEU A 1 176 ? -10.241 9.269 -16.473 1.00 92.75 176 LEU A C 1
ATOM 1408 O O . LEU A 1 176 ? -11.316 9.760 -16.141 1.00 92.75 176 LEU A O 1
ATOM 1412 N N . THR A 1 177 ? -10.042 8.776 -17.698 1.00 94.50 177 THR A N 1
ATOM 1413 C CA . THR A 1 177 ? -10.999 8.978 -18.806 1.00 94.50 177 THR A CA 1
ATOM 1414 C C . THR A 1 177 ? -11.601 7.691 -19.365 1.00 94.50 177 THR A C 1
ATOM 1416 O O . THR A 1 177 ? -12.709 7.705 -19.903 1.00 94.50 177 THR A O 1
ATOM 1419 N N . ALA A 1 178 ? -10.891 6.565 -19.273 1.00 94.38 178 ALA A N 1
ATOM 1420 C CA . ALA A 1 178 ? -11.283 5.324 -19.924 1.00 94.38 178 ALA A CA 1
ATOM 1421 C C . ALA A 1 178 ? -12.063 4.387 -18.993 1.00 94.38 178 ALA A C 1
ATOM 1423 O O . ALA A 1 178 ? -11.946 4.439 -17.771 1.00 94.38 178 ALA A O 1
ATOM 1424 N N . LYS A 1 179 ? -12.829 3.468 -19.593 1.00 93.81 179 LYS A N 1
ATOM 1425 C CA . LYS A 1 179 ? -13.530 2.392 -18.876 1.00 93.81 179 LYS A CA 1
ATOM 1426 C C . LYS A 1 179 ? -12.544 1.367 -18.279 1.00 93.81 179 LYS A C 1
ATOM 1428 O O . LYS A 1 179 ? -11.468 1.187 -18.857 1.00 93.81 179 LYS A O 1
ATOM 1433 N N . PRO A 1 180 ? -12.924 0.637 -17.210 1.00 90.50 180 PRO A N 1
ATOM 1434 C CA . PRO A 1 180 ? -12.050 -0.319 -16.519 1.00 90.50 180 PRO A CA 1
ATOM 1435 C C . PRO A 1 180 ? -11.335 -1.328 -17.429 1.00 90.50 180 PRO A C 1
ATOM 1437 O O . PRO A 1 180 ? -10.143 -1.555 -17.252 1.00 90.50 180 PRO A O 1
ATOM 1440 N N . ASP A 1 181 ? -12.008 -1.869 -18.447 1.00 91.50 181 ASP A N 1
ATOM 1441 C CA . ASP A 1 181 ? -11.403 -2.860 -19.352 1.00 91.50 181 ASP A CA 1
ATOM 1442 C C . ASP A 1 181 ? -10.238 -2.275 -20.161 1.00 91.50 181 ASP A C 1
ATOM 1444 O O . ASP A 1 181 ? -9.197 -2.909 -20.339 1.00 91.50 181 ASP A O 1
ATOM 1448 N N . LYS A 1 182 ? -10.378 -1.018 -20.607 1.00 92.56 182 LYS A N 1
ATOM 1449 C CA . LYS A 1 182 ? -9.307 -0.302 -21.312 1.00 92.56 182 LYS A CA 1
ATOM 1450 C C . LYS A 1 182 ? -8.163 0.052 -20.366 1.00 92.56 182 LYS A C 1
ATOM 1452 O O . LYS A 1 182 ? -7.010 -0.039 -20.769 1.00 92.56 182 LYS A O 1
ATOM 1457 N N . GLN A 1 183 ? -8.468 0.420 -19.120 1.00 93.25 183 GLN A N 1
ATOM 1458 C CA . GLN A 1 183 ? -7.442 0.667 -18.100 1.00 93.25 183 GLN A CA 1
ATOM 1459 C C . GLN A 1 183 ? -6.601 -0.591 -17.853 1.00 93.25 183 GLN A C 1
ATOM 1461 O O . GLN A 1 183 ? -5.377 -0.506 -17.830 1.00 93.25 183 GLN A O 1
ATOM 1466 N N . LEU A 1 184 ? -7.244 -1.759 -17.732 1.00 93.06 184 LEU A N 1
ATOM 1467 C CA . LEU A 1 184 ? -6.564 -3.044 -17.547 1.00 93.06 184 LEU A CA 1
ATOM 1468 C C . LEU A 1 184 ? -5.675 -3.401 -18.740 1.00 93.06 184 LEU A C 1
ATOM 1470 O O . LEU A 1 184 ? -4.520 -3.770 -18.542 1.00 93.06 184 LEU A O 1
ATOM 1474 N N . LEU A 1 185 ? -6.170 -3.230 -19.970 1.00 93.38 185 LEU A N 1
ATOM 1475 C CA . LEU A 1 185 ? -5.374 -3.468 -21.175 1.00 93.38 185 LEU A CA 1
ATOM 1476 C C . LEU A 1 185 ? -4.131 -2.566 -21.224 1.00 93.38 185 LEU A C 1
ATOM 1478 O O . LEU A 1 185 ? -3.024 -3.043 -21.463 1.00 93.38 185 LEU A O 1
ATOM 1482 N N . PHE A 1 186 ? -4.290 -1.268 -20.959 1.00 93.50 186 PHE A N 1
ATOM 1483 C CA . PHE A 1 186 ? -3.154 -0.346 -20.909 1.00 93.50 186 PHE A CA 1
ATOM 1484 C C . PHE A 1 186 ? -2.182 -0.691 -19.778 1.00 93.50 186 PHE A C 1
ATOM 1486 O O . PHE A 1 186 ? -0.974 -0.639 -19.991 1.00 93.50 186 PHE A O 1
ATOM 1493 N N . ALA A 1 187 ? -2.683 -1.091 -18.607 1.00 93.00 187 ALA A N 1
ATOM 1494 C CA . ALA A 1 187 ? -1.847 -1.523 -17.492 1.00 93.00 187 ALA A CA 1
ATOM 1495 C C . ALA A 1 187 ? -1.003 -2.754 -17.856 1.00 93.00 187 ALA A C 1
ATOM 1497 O O . ALA A 1 187 ? 0.174 -2.803 -17.507 1.00 93.00 187 ALA A O 1
ATOM 1498 N N . GLN A 1 188 ? -1.572 -3.715 -18.592 1.00 93.31 188 GLN A N 1
ATOM 1499 C CA . GLN A 1 188 ? -0.837 -4.875 -19.105 1.00 93.31 188 GLN A CA 1
ATOM 1500 C C . GLN A 1 188 ? 0.263 -4.461 -20.084 1.00 93.31 188 GLN A C 1
ATOM 1502 O O . GLN A 1 188 ? 1.404 -4.889 -19.934 1.00 93.31 188 GLN A O 1
ATOM 1507 N N . ILE A 1 189 ? -0.062 -3.609 -21.063 1.00 93.12 189 ILE A N 1
ATOM 1508 C CA . ILE A 1 189 ? 0.892 -3.157 -22.086 1.00 93.12 189 ILE A CA 1
ATOM 1509 C C . ILE A 1 189 ? 2.040 -2.378 -21.439 1.00 93.12 189 ILE A C 1
ATOM 1511 O O . ILE A 1 189 ? 3.206 -2.700 -21.653 1.00 93.12 189 ILE A O 1
ATOM 1515 N N . VAL A 1 190 ? 1.719 -1.376 -20.618 1.00 91.75 190 VAL A N 1
ATOM 1516 C CA . VAL A 1 190 ? 2.718 -0.561 -19.917 1.00 91.75 190 VAL A CA 1
ATOM 1517 C C . VAL A 1 190 ? 3.538 -1.439 -18.973 1.00 91.75 190 VAL A C 1
ATOM 1519 O O . VAL A 1 190 ? 4.762 -1.366 -18.991 1.00 91.75 190 VAL A O 1
ATOM 1522 N N . GLY A 1 191 ? 2.897 -2.330 -18.213 1.00 91.00 191 GLY A N 1
ATOM 1523 C CA . GLY A 1 191 ? 3.582 -3.276 -17.333 1.00 91.00 191 GLY A CA 1
ATOM 1524 C C . GLY A 1 191 ? 4.564 -4.182 -18.077 1.00 91.00 191 GLY A C 1
ATOM 1525 O O . GLY A 1 191 ? 5.704 -4.327 -17.642 1.00 91.00 191 GLY A O 1
ATOM 1526 N N . ALA A 1 192 ? 4.168 -4.735 -19.226 1.00 91.44 192 ALA A N 1
ATOM 1527 C CA . ALA A 1 192 ? 5.037 -5.560 -20.062 1.00 91.44 192 ALA A CA 1
ATOM 1528 C C . ALA A 1 192 ? 6.224 -4.762 -20.629 1.00 91.44 192 ALA A C 1
ATOM 1530 O O . ALA A 1 192 ? 7.359 -5.237 -20.590 1.00 91.44 192 ALA A O 1
ATOM 1531 N N . LEU A 1 193 ? 5.989 -3.531 -21.100 1.00 89.69 193 LEU A N 1
ATOM 1532 C CA . LEU A 1 193 ? 7.051 -2.638 -21.578 1.00 89.69 193 LEU A CA 1
ATOM 1533 C C . LEU A 1 193 ? 8.067 -2.331 -20.475 1.00 89.69 193 LEU A C 1
ATOM 1535 O O . LEU A 1 193 ? 9.271 -2.455 -20.697 1.00 89.69 193 LEU A O 1
ATOM 1539 N N . PHE A 1 194 ? 7.594 -1.992 -19.274 1.00 88.75 194 PHE A N 1
ATOM 1540 C CA . PHE A 1 194 ? 8.466 -1.754 -18.127 1.00 88.75 194 PHE A CA 1
ATOM 1541 C C . PHE A 1 194 ? 9.203 -3.022 -17.687 1.00 88.75 194 PHE A C 1
ATOM 1543 O O . PHE A 1 194 ? 10.378 -2.940 -17.348 1.00 88.75 194 PHE A O 1
ATOM 1550 N N . ALA A 1 195 ? 8.578 -4.199 -17.743 1.00 88.81 195 ALA A 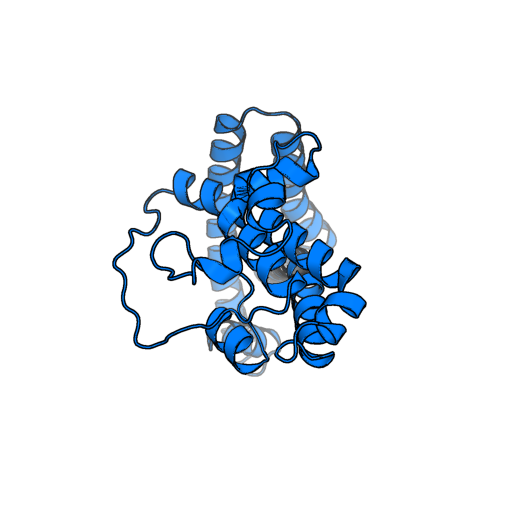N 1
ATOM 1551 C CA . ALA A 1 195 ? 9.256 -5.457 -17.430 1.00 88.81 195 ALA A CA 1
ATOM 1552 C C . ALA A 1 195 ? 10.402 -5.758 -18.417 1.00 88.81 195 ALA A C 1
ATOM 1554 O O . ALA A 1 195 ? 11.506 -6.123 -18.000 1.00 88.81 195 ALA A O 1
ATOM 1555 N N . MET A 1 196 ? 10.186 -5.538 -19.719 1.00 88.06 196 MET A N 1
ATOM 1556 C CA . MET A 1 196 ? 11.242 -5.677 -20.731 1.00 88.06 196 MET A CA 1
ATOM 1557 C C . MET A 1 196 ? 12.366 -4.659 -20.518 1.00 88.06 196 MET A C 1
ATOM 1559 O O . MET A 1 196 ? 13.544 -5.015 -20.546 1.00 88.06 196 MET A O 1
ATOM 1563 N N . LEU A 1 197 ? 12.008 -3.405 -20.238 1.00 85.50 197 LEU A N 1
ATOM 1564 C CA . LEU A 1 197 ? 12.958 -2.336 -19.941 1.00 85.50 197 LEU A CA 1
ATOM 1565 C C . LEU A 1 197 ? 13.813 -2.661 -18.713 1.00 85.50 197 LEU A C 1
ATOM 1567 O O . LEU A 1 197 ? 15.032 -2.526 -18.764 1.00 85.50 197 LEU A O 1
ATOM 1571 N N . MET A 1 198 ? 13.197 -3.157 -17.638 1.00 85.12 198 MET A N 1
ATOM 1572 C CA . MET A 1 198 ? 13.907 -3.580 -16.431 1.00 85.12 198 MET A CA 1
ATOM 1573 C C . MET A 1 198 ? 14.849 -4.755 -16.690 1.00 85.12 198 MET A C 1
ATOM 1575 O O . MET A 1 198 ? 15.941 -4.794 -16.128 1.00 85.12 198 MET A O 1
ATOM 1579 N N . THR A 1 199 ? 14.476 -5.674 -17.582 1.00 85.06 199 THR A N 1
ATOM 1580 C CA . THR A 1 199 ? 15.370 -6.758 -18.013 1.00 85.06 199 THR A CA 1
ATOM 1581 C C . THR A 1 199 ? 16.600 -6.203 -18.738 1.00 85.06 199 THR A C 1
ATOM 1583 O O . THR A 1 199 ? 17.725 -6.601 -18.444 1.00 85.06 199 THR A O 1
ATOM 1586 N N . ALA A 1 200 ? 16.417 -5.234 -19.641 1.00 82.69 200 ALA A N 1
ATOM 1587 C CA . ALA A 1 200 ? 17.527 -4.588 -20.341 1.00 82.69 200 ALA A CA 1
ATOM 1588 C C . ALA A 1 200 ? 18.435 -3.792 -19.387 1.00 82.69 200 ALA A C 1
ATOM 1590 O O . ALA A 1 200 ? 19.658 -3.886 -19.470 1.00 82.69 200 ALA A O 1
ATOM 1591 N N . VAL A 1 201 ? 17.839 -3.072 -18.433 1.00 79.06 201 VAL A N 1
ATOM 1592 C CA . VAL A 1 201 ? 18.550 -2.357 -17.365 1.00 79.06 201 VAL A CA 1
ATOM 1593 C C . VAL A 1 201 ? 19.377 -3.314 -16.505 1.00 79.06 201 VAL A C 1
ATOM 1595 O O . VAL A 1 201 ? 20.524 -3.015 -16.175 1.00 79.06 201 VAL A O 1
ATOM 1598 N N . PHE A 1 202 ? 18.830 -4.478 -16.155 1.00 80.75 202 PHE A N 1
ATOM 1599 C CA . PHE A 1 202 ? 19.543 -5.488 -15.377 1.00 80.75 202 PHE A CA 1
ATOM 1600 C C . PHE A 1 202 ? 20.795 -5.996 -16.108 1.00 80.75 202 PHE A C 1
ATOM 1602 O O . PHE A 1 202 ? 21.874 -6.081 -15.514 1.00 80.75 202 PHE A O 1
ATOM 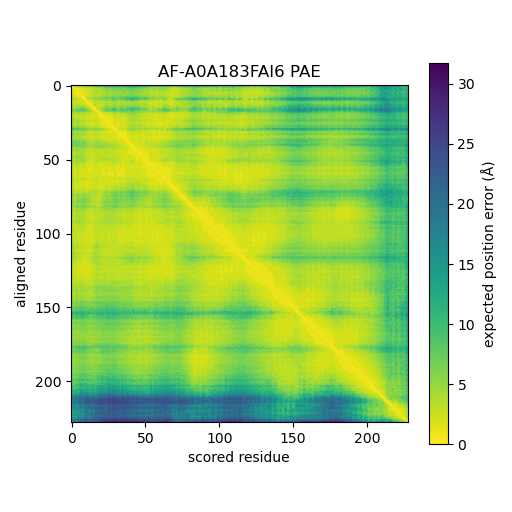1609 N N . VAL A 1 203 ? 20.680 -6.274 -17.411 1.00 82.62 203 VAL A N 1
ATOM 1610 C CA . VAL A 1 203 ? 21.817 -6.685 -18.252 1.00 82.62 203 VAL A CA 1
ATOM 1611 C C . VAL A 1 203 ? 22.842 -5.555 -18.380 1.00 82.62 203 VAL A C 1
ATOM 1613 O O . VAL A 1 203 ? 24.034 -5.788 -18.184 1.00 82.62 203 VAL A O 1
ATOM 1616 N N . GLY A 1 204 ? 22.388 -4.327 -18.652 1.00 77.25 204 GLY A N 1
ATOM 1617 C CA . GLY A 1 204 ? 23.248 -3.146 -18.768 1.00 77.25 204 GLY A CA 1
ATOM 1618 C C . GLY A 1 204 ? 24.038 -2.869 -17.48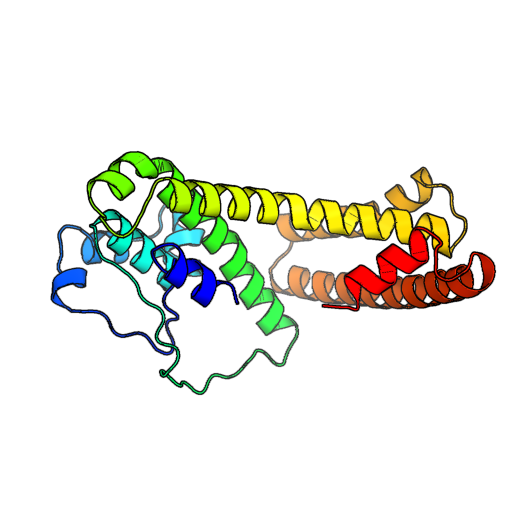9 1.00 77.25 204 GLY A C 1
ATOM 1619 O O . GLY A 1 204 ? 25.255 -2.701 -17.531 1.00 77.25 204 GLY A O 1
ATOM 1620 N N . THR A 1 205 ? 23.366 -2.949 -16.340 1.00 75.44 205 THR A N 1
ATOM 1621 C CA . THR A 1 205 ? 24.001 -2.809 -15.024 1.00 75.44 205 THR A CA 1
ATOM 1622 C C . THR A 1 205 ? 25.010 -3.934 -14.788 1.00 75.44 205 THR A C 1
ATOM 1624 O O . THR A 1 205 ? 26.131 -3.664 -14.377 1.00 75.44 205 THR A O 1
ATOM 1627 N N . SER A 1 206 ? 24.676 -5.187 -15.117 1.00 77.12 206 SER A N 1
ATOM 1628 C CA . SER A 1 206 ? 25.590 -6.332 -14.955 1.00 77.12 206 SER A CA 1
ATOM 1629 C C . SER A 1 206 ? 26.884 -6.187 -15.775 1.00 77.12 206 SER A C 1
ATOM 1631 O O . SER A 1 206 ? 27.970 -6.468 -15.269 1.00 77.12 206 SER A O 1
ATOM 1633 N N . LEU A 1 207 ? 26.796 -5.694 -17.017 1.00 77.12 207 LEU A N 1
ATOM 1634 C CA . LEU A 1 207 ? 27.968 -5.394 -17.854 1.00 77.12 207 LEU A CA 1
ATOM 1635 C C . LEU A 1 207 ? 28.817 -4.253 -17.281 1.00 77.12 207 LEU A C 1
ATOM 1637 O O . LEU A 1 207 ? 30.038 -4.247 -17.432 1.00 77.12 207 LEU A O 1
ATOM 1641 N N . GLN A 1 208 ? 28.182 -3.287 -16.625 1.00 71.44 208 GLN A N 1
ATOM 1642 C CA . GLN A 1 208 ? 28.874 -2.167 -16.004 1.00 71.44 208 GLN A CA 1
ATOM 1643 C C . GLN A 1 208 ? 29.588 -2.567 -14.710 1.00 71.44 208 GLN A C 1
ATOM 1645 O O . GLN A 1 208 ? 30.729 -2.167 -14.501 1.00 71.44 208 GLN A O 1
ATOM 1650 N N . ILE A 1 209 ? 28.994 -3.454 -13.907 1.00 76.75 209 ILE A N 1
ATOM 1651 C CA . ILE A 1 209 ? 29.643 -4.070 -12.736 1.00 76.75 209 ILE A CA 1
ATOM 1652 C C . ILE A 1 209 ? 30.943 -4.781 -13.137 1.00 76.75 209 ILE A C 1
ATOM 1654 O O . ILE A 1 209 ? 31.946 -4.696 -12.428 1.00 76.75 209 ILE A O 1
ATOM 1658 N N . GLN A 1 210 ? 30.955 -5.446 -14.297 1.00 76.75 210 GLN A N 1
ATOM 1659 C CA . GLN A 1 210 ? 32.156 -6.106 -14.811 1.00 76.75 210 GLN A CA 1
ATOM 1660 C C . GLN A 1 210 ? 33.281 -5.111 -15.150 1.00 76.75 210 GLN A C 1
ATOM 1662 O O . GLN A 1 210 ? 34.453 -5.462 -15.031 1.00 76.75 210 GLN A O 1
ATOM 1667 N N . LYS A 1 211 ? 32.940 -3.885 -15.565 1.00 76.94 211 LYS A N 1
ATOM 1668 C CA . LYS A 1 211 ? 33.906 -2.837 -15.932 1.00 76.94 211 LYS A CA 1
ATOM 1669 C C . LYS A 1 211 ? 34.387 -2.027 -14.728 1.00 76.94 211 LYS A C 1
ATOM 1671 O O . LYS A 1 211 ? 35.585 -1.803 -14.596 1.00 76.94 211 LYS A O 1
ATOM 1676 N N . ASP A 1 212 ? 33.466 -1.635 -13.850 1.00 75.44 212 ASP A N 1
ATOM 1677 C CA . ASP A 1 212 ? 33.722 -0.702 -12.744 1.00 75.44 212 ASP A CA 1
ATOM 1678 C C . ASP A 1 212 ? 34.076 -1.422 -11.424 1.00 75.44 212 ASP A C 1
ATOM 1680 O O . ASP A 1 212 ? 34.443 -0.791 -10.432 1.00 75.44 212 ASP A O 1
ATOM 1684 N N . GLY A 1 213 ? 33.984 -2.756 -11.403 1.00 75.69 213 GLY A N 1
ATOM 1685 C CA . GLY A 1 213 ? 34.296 -3.604 -10.255 1.00 75.69 213 GLY A CA 1
ATOM 1686 C C . GLY A 1 213 ? 33.171 -3.684 -9.215 1.00 75.69 213 GLY A C 1
ATOM 1687 O O . GLY A 1 213 ? 32.282 -2.837 -9.147 1.00 75.69 213 GLY A O 1
ATOM 1688 N N . ILE A 1 214 ? 33.240 -4.709 -8.357 1.00 71.44 214 ILE A N 1
ATOM 1689 C CA . ILE A 1 214 ? 32.196 -5.099 -7.379 1.00 71.44 214 ILE A CA 1
ATOM 1690 C C . ILE A 1 214 ? 31.951 -4.034 -6.288 1.00 71.44 214 ILE A C 1
ATOM 1692 O O . ILE A 1 214 ? 30.892 -4.011 -5.666 1.00 71.44 214 ILE A O 1
ATOM 1696 N N . LEU A 1 215 ? 32.911 -3.133 -6.061 1.00 73.62 215 LEU A N 1
ATOM 1697 C CA . LEU A 1 215 ? 32.806 -2.030 -5.094 1.00 73.62 215 LEU A CA 1
ATOM 1698 C C . LEU A 1 215 ? 32.286 -0.725 -5.714 1.00 73.62 215 LEU A C 1
ATOM 1700 O O . LEU A 1 215 ? 32.179 0.282 -5.014 1.00 73.62 215 LEU A O 1
ATOM 1704 N N . SER A 1 216 ? 31.958 -0.718 -7.009 1.00 72.38 216 SER A N 1
ATOM 1705 C CA . SER A 1 216 ? 31.313 0.442 -7.619 1.00 72.38 216 SER A CA 1
ATOM 1706 C C . SER A 1 216 ? 29.942 0.695 -6.970 1.00 72.38 216 SER A C 1
ATOM 1708 O O . SER A 1 216 ? 29.239 -0.262 -6.617 1.00 72.38 216 SER A O 1
ATOM 1710 N N . PRO A 1 217 ? 29.509 1.964 -6.841 1.00 67.31 217 PRO A N 1
ATOM 1711 C CA . PRO A 1 217 ? 28.200 2.306 -6.279 1.00 67.31 217 PRO A CA 1
ATOM 1712 C C . PRO A 1 217 ? 27.039 1.537 -6.931 1.00 67.31 217 PRO A C 1
ATOM 1714 O O . PRO A 1 217 ? 26.083 1.163 -6.256 1.00 67.31 217 PRO A O 1
ATOM 1717 N N . HIS A 1 218 ? 27.157 1.232 -8.227 1.00 64.12 218 HIS A N 1
ATOM 1718 C CA . HIS A 1 218 ? 26.179 0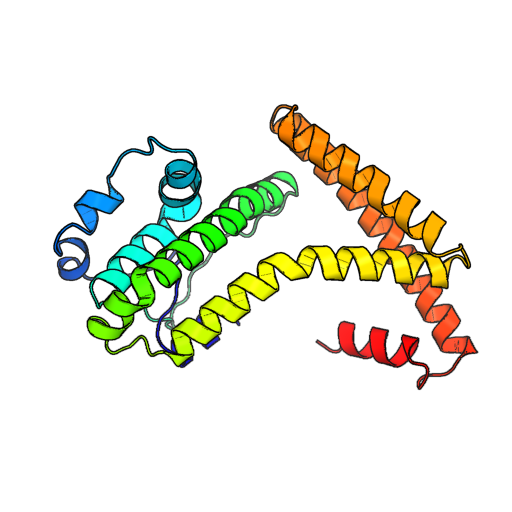.474 -9.011 1.00 64.12 218 HIS A CA 1
ATOM 1719 C C . HIS A 1 218 ? 26.103 -1.009 -8.619 1.00 64.12 218 HIS A C 1
ATOM 1721 O O . HIS A 1 218 ? 25.012 -1.575 -8.542 1.00 64.12 218 HIS A O 1
ATOM 1727 N N . SER A 1 219 ? 27.246 -1.627 -8.317 1.00 66.00 219 SER A N 1
ATOM 1728 C CA . SER A 1 219 ? 27.318 -3.014 -7.845 1.00 66.00 219 SER A CA 1
ATOM 1729 C C . SER A 1 219 ? 26.714 -3.157 -6.456 1.00 66.00 219 SER A C 1
ATOM 1731 O O . SER A 1 219 ? 25.857 -4.008 -6.231 1.00 66.00 219 SER A O 1
ATOM 1733 N N . ILE A 1 220 ? 27.116 -2.276 -5.535 1.00 70.12 220 ILE A N 1
ATOM 1734 C CA . ILE A 1 220 ? 26.604 -2.244 -4.159 1.00 70.12 220 ILE A CA 1
ATOM 1735 C C . ILE A 1 220 ? 25.082 -2.044 -4.168 1.00 70.12 220 ILE A C 1
ATOM 1737 O O . ILE A 1 220 ? 24.353 -2.692 -3.414 1.00 70.12 220 ILE A O 1
ATOM 1741 N N . PHE A 1 221 ? 24.586 -1.194 -5.066 1.00 65.81 221 PHE A N 1
ATOM 1742 C CA . PHE A 1 221 ? 23.160 -0.979 -5.277 1.00 65.81 221 PHE A CA 1
ATOM 1743 C C . PHE A 1 221 ? 22.432 -2.236 -5.781 1.00 65.81 221 PHE A C 1
ATOM 1745 O O . PHE A 1 221 ? 21.423 -2.627 -5.200 1.00 65.81 221 PHE A O 1
ATOM 1752 N N . LEU A 1 222 ? 22.945 -2.922 -6.806 1.00 65.12 222 LEU A N 1
ATOM 1753 C CA . LEU A 1 222 ? 22.310 -4.143 -7.311 1.00 65.12 222 LEU A CA 1
ATOM 1754 C C . LEU A 1 222 ? 22.291 -5.255 -6.245 1.00 65.12 222 LEU A C 1
ATOM 1756 O O . LEU A 1 222 ? 21.257 -5.887 -6.027 1.00 65.12 222 LEU A O 1
ATOM 1760 N N . PHE A 1 223 ? 23.401 -5.456 -5.529 1.00 67.50 223 PHE A N 1
ATOM 1761 C CA . PHE A 1 223 ? 23.496 -6.476 -4.480 1.00 67.50 223 PHE A CA 1
ATOM 1762 C C . PHE A 1 223 ? 22.610 -6.181 -3.267 1.00 67.50 223 PHE A C 1
ATOM 1764 O O . PHE A 1 223 ? 22.061 -7.110 -2.685 1.00 67.50 223 PHE A O 1
ATOM 1771 N N . SER A 1 224 ? 22.413 -4.914 -2.898 1.00 63.56 224 SER A N 1
ATOM 1772 C CA . SER A 1 224 ? 21.500 -4.546 -1.805 1.00 63.56 224 SER A CA 1
ATOM 1773 C C . SER A 1 224 ? 20.018 -4.696 -2.172 1.00 63.56 224 SER A C 1
ATOM 1775 O O . SER A 1 224 ? 19.193 -4.922 -1.286 1.00 63.56 224 SER A O 1
ATOM 1777 N N . VAL A 1 225 ? 19.674 -4.622 -3.463 1.00 61.91 225 VAL A N 1
ATOM 1778 C CA . VAL A 1 225 ? 18.317 -4.892 -3.966 1.00 61.91 225 VAL A CA 1
ATOM 1779 C C . VAL A 1 225 ? 18.048 -6.395 -4.102 1.00 61.91 225 VAL A C 1
ATOM 1781 O O . VAL A 1 225 ? 16.964 -6.839 -3.734 1.00 61.91 225 VAL A O 1
ATOM 1784 N N . ILE A 1 226 ? 19.014 -7.177 -4.602 1.00 60.31 226 ILE A N 1
ATOM 1785 C CA . ILE A 1 226 ? 18.881 -8.636 -4.791 1.00 60.31 226 ILE A CA 1
ATOM 1786 C C . ILE A 1 226 ? 19.049 -9.406 -3.475 1.00 60.31 226 ILE A C 1
ATOM 1788 O O . ILE A 1 226 ? 18.435 -10.450 -3.299 1.00 60.31 226 ILE A O 1
ATOM 1792 N N . GLY A 1 227 ? 19.867 -8.910 -2.545 1.00 47.25 227 GLY A N 1
ATOM 1793 C CA . GLY A 1 227 ? 20.162 -9.556 -1.261 1.00 47.25 227 GLY A CA 1
ATOM 1794 C C . GLY A 1 227 ? 19.041 -9.481 -0.218 1.00 47.25 227 GLY A C 1
ATOM 1795 O O . GLY A 1 227 ? 19.336 -9.549 0.975 1.00 47.25 227 GLY A O 1
ATOM 1796 N N . ARG A 1 228 ? 17.787 -9.296 -0.645 1.00 38.41 228 ARG A N 1
ATOM 1797 C CA . ARG A 1 228 ? 16.592 -9.358 0.203 1.00 38.41 228 ARG A CA 1
ATOM 1798 C C . ARG A 1 228 ? 15.813 -10.640 -0.031 1.00 38.41 228 ARG A C 1
ATOM 1800 O O . ARG A 1 228 ? 15.593 -10.981 -1.210 1.00 38.41 228 ARG A O 1
#

InterPro domains:
  IPR004835 Chitin synthase [PTHR22914] (1-227)
  IPR029044 Nucleotide-diphospho-sugar transferases [SSF53448] (9-131)

Solvent-accessible surface area (backbone atoms only — not comparable to full-atom values): 12706 Å² total; per-residue (Å²): 112,66,56,60,53,33,30,74,59,37,40,34,67,58,56,52,87,89,71,71,88,77,61,66,68,68,47,69,36,87,62,35,50,62,59,65,68,51,79,67,83,50,79,66,33,47,36,28,55,73,46,18,42,45,36,42,52,34,50,46,39,36,63,70,31,50,81,41,81,69,62,89,91,65,84,78,91,78,85,75,69,87,46,69,67,54,42,51,55,51,49,66,29,48,54,55,15,49,52,50,49,51,51,53,50,63,73,44,37,73,58,25,45,73,57,8,89,52,40,45,74,66,41,52,51,50,54,50,51,52,52,53,47,64,66,45,46,62,57,52,54,52,52,50,52,26,53,41,44,16,63,45,67,73,41,59,60,71,59,26,44,51,65,59,44,50,64,52,53,52,49,53,54,36,64,75,74,49,57,68,72,58,36,52,54,50,51,51,54,52,49,52,53,49,53,53,49,50,52,52,32,52,52,33,48,54,58,45,30,72,73,66,34,72,85,28,74,67,30,51,50,51,51,65,65,64,72,108

Sequence (228 aa):
LQKATEHMIGCVMCSPGCFSLFRSYALMDDNVTRKYASKSEEPLDYIQYDQGEDRWLCTLLLQRGYRVEYCAASDALTFAPEGFNEFFNQRRRWIPSTIANIIDLLKDYKNVVRVNESISIWYIIYQMVMLISSILGPGTIFLMVVGAISISFNIDTSWSLLIVSVPVVIFCIVCLTAKPDKQLLFAQIVGALFAMLMTAVFVGTSLQIQKDGILSPHSIFLFSVIGR

Mean predicted aligned error: 6.13 Å

Secondary structure (DSSP, 8-state):
-HHHHHHHHS--S---TTS----HHHHSSTTHHHHHTPPP-SHHHIIIIIS-HHHHHHHHHHHTT------TT-----PPP-SHHHHHHHHHHHHHHHHHHHHHHHHTHHHHHHH-TT--HHHHHHHHHHHHHHHHHHHHHHHHHHHHHHHHHT--HHHHHHHHHHHHHHHHHHHHHS-HHHHHHHHHHHHHHHHHHHHHHHHHHHHHHHHH-TTSHHHHHHHHHHT-

pLDDT: mean 88.75, std 8.92, range [38.41, 96.81]

Nearest PDB structures (foldseek):
  8snc-assembly1_A  TM=5.233E-01  e=6.470E-02  Paramecium bursaria Chlorella virus CZ-2
  7qx5-assembly1_A  TM=2.516E-01  e=4.516E+00  Bacillus thuringiensis serovar israelensis
  7qx6-assembly1_A  TM=3.103E-01  e=7.955E+00  Bacillus thuringiensis serovar israelensis

Organism: Heligmosomoides polygyrus (NCBI:txid6339)